Protein AF-A0A1I1HE32-F1 (afdb_monomer_lite)

Sequence (203 aa):
MGGTYFQFVVRMRDDTNLKYLYTGPRKPGGGRPRVYDGKVGQRDVKASYFRYVGLADGTKATTAVVYAVSLKRKAQVVKVPFGKAHKLYFSTDTEMDAATIVRYYRLRFQIEFIYRDAKQFAGLENCQTRSERKLDFHFSLVLTATNVAKAAHRMSIPIEERGAFSMADNKTMNRNALLMDRLFSTFGVNPHLKQSPSPIKKK

Radius of gyration: 29.96 Å; chains: 1; bounding box: 105×29×79 Å

Organism: NCBI:txid623281

Secondary structure (DSSP, 8-state):
--------EEEEPTT--EEEEP-SPPPSSSSPPP-EEEEPPSSS--TTTPEEEE-TTS-EEEEEEEEETTTTEEEEEEEEEETTEEEEEEES-SSS-HHHHHHHHHHTTHHHHHHHHHHHHS-TT------HHHHHHHHHHHHHHHHHHHHHHHHTS-GGG-----HHHHHHHHHHHHHHHHHHHHH---TTSPPP-------

InterPro domains:
  IPR002559 Transposase IS4-like domain [PF01609] (7-147)
  IPR012337 Ribonuclease H-like superfamily [SSF53098] (7-148)

Structure (mmCIF, N/CA/C/O backbone):
data_AF-A0A1I1HE32-F1
#
_entry.id   AF-A0A1I1HE32-F1
#
loop_
_atom_site.group_PDB
_atom_site.id
_atom_site.type_symbol
_atom_site.label_atom_id
_atom_site.label_alt_id
_atom_site.label_comp_id
_atom_site.label_asym_id
_atom_site.label_entity_id
_atom_site.label_seq_id
_atom_site.pdbx_PDB_ins_code
_atom_site.Cartn_x
_atom_site.Cartn_y
_atom_site.Cartn_z
_atom_site.occupancy
_atom_site.B_iso_or_equiv
_atom_site.auth_seq_id
_atom_site.auth_comp_id
_atom_site.auth_asym_id
_atom_site.auth_atom_id
_atom_site.pdbx_PDB_model_num
ATOM 1 N N . MET A 1 1 ? -24.378 -19.663 -1.951 1.00 33.53 1 MET A N 1
ATOM 2 C CA . MET A 1 1 ? -24.047 -18.796 -3.103 1.00 33.53 1 MET A CA 1
ATOM 3 C C . MET A 1 1 ? -22.803 -17.988 -2.762 1.00 33.53 1 MET A C 1
ATOM 5 O O . MET A 1 1 ? -22.903 -16.963 -2.099 1.00 33.53 1 MET A O 1
ATOM 9 N N . GLY A 1 2 ? -21.626 -18.513 -3.104 1.00 42.19 2 GLY A N 1
ATOM 10 C CA . GLY A 1 2 ? -20.342 -17.861 -2.850 1.00 42.19 2 GLY A CA 1
ATOM 11 C C . GLY A 1 2 ? -20.026 -16.880 -3.969 1.00 42.19 2 GLY A C 1
ATOM 12 O O . GLY A 1 2 ? -19.498 -17.279 -4.999 1.00 42.19 2 GLY A O 1
ATOM 13 N N . GLY A 1 3 ? -20.380 -15.609 -3.783 1.00 44.28 3 GLY A N 1
ATOM 14 C CA . GLY A 1 3 ? -19.796 -14.547 -4.594 1.00 44.28 3 GLY A CA 1
ATOM 15 C C . GLY A 1 3 ? -18.312 -14.454 -4.256 1.00 44.28 3 GLY A C 1
ATOM 16 O O . GLY A 1 3 ? -17.952 -14.427 -3.080 1.00 44.28 3 GLY A O 1
ATOM 17 N N . THR A 1 4 ? -17.448 -14.439 -5.265 1.00 46.44 4 THR A N 1
ATOM 18 C CA . THR A 1 4 ? -16.007 -14.217 -5.119 1.00 46.44 4 THR A CA 1
ATOM 19 C C . THR A 1 4 ? -15.798 -12.805 -4.569 1.00 46.44 4 THR A C 1
ATOM 21 O O . THR A 1 4 ? -15.711 -11.827 -5.308 1.00 46.44 4 THR A O 1
ATOM 24 N N . TYR A 1 5 ? -15.819 -12.659 -3.245 1.00 63.28 5 TYR A N 1
ATOM 25 C CA . TYR A 1 5 ? -15.593 -11.372 -2.607 1.00 63.28 5 TYR A CA 1
ATOM 26 C C . TYR A 1 5 ? -14.120 -11.015 -2.769 1.00 63.28 5 TYR A C 1
ATOM 28 O O . TYR A 1 5 ? -13.247 -11.663 -2.198 1.00 63.28 5 TYR A O 1
ATOM 36 N N . PHE A 1 6 ? -13.856 -9.968 -3.549 1.00 73.06 6 PHE A N 1
ATOM 37 C CA . PHE A 1 6 ? -12.529 -9.381 -3.652 1.00 73.06 6 PHE A CA 1
ATOM 38 C C . PHE A 1 6 ? -12.053 -8.993 -2.246 1.00 73.06 6 PHE A C 1
ATOM 40 O O . PHE A 1 6 ? -12.731 -8.241 -1.533 1.00 73.06 6 PHE A O 1
ATOM 47 N N . GLN A 1 7 ? -10.918 -9.553 -1.834 1.00 86.19 7 GLN A N 1
ATOM 48 C CA . GLN A 1 7 ? -10.295 -9.228 -0.562 1.00 86.19 7 GLN A CA 1
ATOM 49 C C . GLN A 1 7 ? -9.363 -8.034 -0.753 1.00 86.19 7 GLN A C 1
ATOM 51 O O . GLN A 1 7 ? -8.575 -7.992 -1.696 1.00 86.19 7 GLN A O 1
ATOM 56 N N . PHE A 1 8 ? -9.448 -7.056 0.144 1.00 88.38 8 PHE A N 1
ATOM 57 C CA . PHE A 1 8 ? -8.633 -5.849 0.072 1.00 88.38 8 PHE A CA 1
ATOM 58 C C . PHE A 1 8 ? -7.739 -5.738 1.290 1.00 88.38 8 PHE A C 1
ATOM 60 O O . PHE A 1 8 ? -8.228 -5.864 2.409 1.00 88.38 8 PHE A O 1
ATOM 67 N N . VAL A 1 9 ? -6.467 -5.408 1.054 1.00 93.38 9 VAL A N 1
ATOM 68 C CA . VAL A 1 9 ? -5.510 -5.016 2.090 1.00 93.38 9 VAL A CA 1
ATOM 69 C C . VAL A 1 9 ? -5.063 -3.583 1.843 1.00 93.38 9 VAL A C 1
ATOM 71 O O . VAL A 1 9 ? -4.420 -3.287 0.835 1.00 93.38 9 VAL A O 1
ATOM 74 N N . VAL A 1 10 ? -5.431 -2.668 2.742 1.00 91.38 10 VAL A N 1
ATOM 75 C CA . VAL A 1 10 ? -5.191 -1.228 2.558 1.00 91.38 10 VAL A CA 1
ATOM 76 C C . VAL A 1 10 ? -4.877 -0.558 3.899 1.00 91.38 10 VAL A C 1
ATOM 78 O O . VAL A 1 10 ? -5.177 -1.076 4.974 1.00 91.38 10 VAL A O 1
ATOM 81 N N . ARG A 1 11 ? -4.271 0.628 3.843 1.00 93.19 11 ARG A N 1
ATOM 82 C CA . ARG A 1 11 ? -4.148 1.539 4.980 1.00 93.19 11 ARG A CA 1
ATOM 83 C C . ARG A 1 11 ? -5.426 2.356 5.130 1.00 93.19 11 ARG A C 1
ATOM 85 O O . ARG A 1 11 ? -5.904 2.965 4.177 1.00 93.19 11 ARG A O 1
ATOM 92 N N . MET A 1 12 ? -5.941 2.414 6.350 1.00 91.69 12 MET A N 1
ATOM 93 C CA . MET A 1 12 ? -7.022 3.318 6.718 1.00 91.69 12 MET A CA 1
ATOM 94 C C . MET A 1 12 ? -6.463 4.676 7.140 1.00 91.69 12 MET A C 1
ATOM 96 O O . MET A 1 12 ? -5.309 4.791 7.564 1.00 91.69 12 MET A O 1
ATOM 100 N N . ARG A 1 13 ? -7.305 5.712 7.079 1.00 91.06 13 ARG A N 1
ATOM 101 C CA . ARG A 1 13 ? -6.983 6.973 7.748 1.00 91.06 13 ARG A CA 1
ATOM 102 C C . ARG A 1 13 ? -6.826 6.718 9.241 1.00 91.06 13 ARG A C 1
ATOM 104 O O . ARG A 1 13 ? -7.571 5.924 9.821 1.00 91.06 13 ARG A O 1
ATOM 111 N N . ASP A 1 14 ? -5.898 7.435 9.855 1.00 88.75 14 ASP A N 1
ATOM 112 C CA . ASP A 1 14 ? -5.595 7.301 11.277 1.00 88.75 14 ASP A CA 1
ATOM 113 C C . ASP A 1 14 ? -6.845 7.646 12.135 1.00 88.75 14 ASP A C 1
ATOM 115 O O . ASP A 1 14 ? -6.977 7.121 13.243 1.00 88.75 14 ASP A O 1
ATOM 119 N N . ASP A 1 15 ? -7.788 8.425 11.562 1.00 88.69 15 ASP A N 1
ATOM 120 C CA . ASP A 1 15 ? -9.066 8.883 12.124 1.00 88.69 15 ASP A CA 1
ATOM 121 C C . ASP A 1 15 ? -10.321 8.040 11.772 1.00 88.69 15 ASP A C 1
ATOM 123 O O . ASP A 1 15 ? -11.451 8.433 12.084 1.00 88.69 15 ASP A O 1
ATOM 127 N N . THR A 1 16 ? -10.152 6.848 11.194 1.00 90.75 16 THR A N 1
ATOM 128 C CA . THR A 1 16 ? -11.274 6.030 10.697 1.00 90.75 16 THR A CA 1
ATOM 129 C C . THR A 1 16 ? -12.299 5.658 11.780 1.00 90.75 16 THR A C 1
ATOM 131 O O . THR A 1 16 ? -11.958 5.289 12.907 1.00 90.75 16 THR A O 1
ATOM 134 N N . ASN A 1 17 ? -13.589 5.723 11.419 1.00 93.56 17 ASN A N 1
ATOM 135 C CA . ASN A 1 17 ? -14.700 5.345 12.291 1.00 93.56 17 ASN A CA 1
ATOM 136 C C . ASN A 1 17 ? -14.886 3.819 12.327 1.00 93.56 17 ASN A C 1
ATOM 138 O O . ASN A 1 17 ? -15.429 3.217 11.395 1.00 93.56 17 ASN A O 1
ATOM 142 N N . LEU A 1 18 ? -14.446 3.213 13.426 1.00 94.62 18 LEU A N 1
ATOM 143 C CA . LEU A 1 18 ? -14.526 1.779 13.685 1.00 94.62 18 LEU A CA 1
ATOM 144 C C . LEU A 1 18 ? -15.427 1.523 14.898 1.00 94.62 18 LEU A C 1
ATOM 146 O O . LEU A 1 18 ? -15.470 2.331 15.830 1.00 94.62 18 LEU A O 1
ATOM 150 N N . LYS A 1 19 ? -16.139 0.395 14.904 1.00 95.75 19 LYS A N 1
AT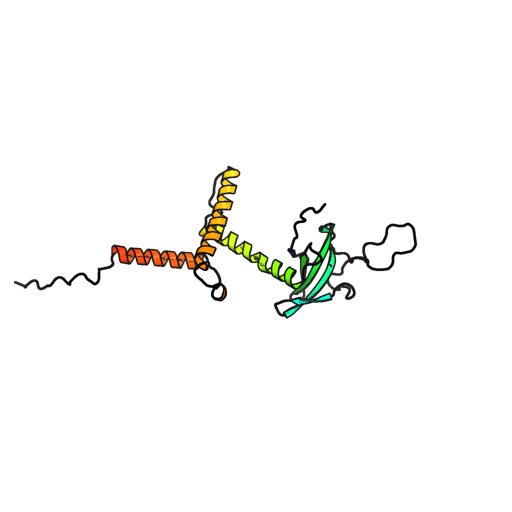OM 151 C CA . LYS A 1 19 ? -16.988 -0.032 16.027 1.00 95.75 19 LYS A CA 1
ATOM 152 C C . LYS A 1 19 ? -16.567 -1.402 16.539 1.00 95.75 19 LYS A C 1
ATOM 154 O O . LYS A 1 19 ? -16.324 -2.309 15.741 1.00 95.75 19 LYS A O 1
ATOM 159 N N . TYR A 1 20 ? -16.540 -1.555 17.859 1.00 95.88 20 TYR A N 1
ATOM 160 C CA . TYR A 1 20 ? -16.377 -2.864 18.484 1.00 95.88 20 TYR A CA 1
ATOM 161 C C . TYR A 1 20 ? -17.597 -3.731 18.181 1.00 95.88 20 TYR A C 1
ATOM 163 O O . TYR A 1 20 ? -18.728 -3.235 18.154 1.00 95.88 20 TYR A O 1
ATOM 171 N N . LEU A 1 21 ? -17.374 -5.020 17.949 1.00 93.38 21 LEU A N 1
ATOM 172 C CA . LEU A 1 21 ? -18.451 -5.993 17.805 1.00 93.38 21 LEU A CA 1
ATOM 173 C C . LEU A 1 21 ? -18.919 -6.414 19.195 1.00 93.38 21 LEU A C 1
ATOM 175 O O . LEU A 1 21 ? -18.100 -6.708 20.053 1.00 93.38 21 LEU A O 1
ATOM 179 N N . TYR A 1 22 ? -20.226 -6.428 19.430 1.00 91.88 22 TYR A N 1
ATOM 180 C CA . TYR A 1 22 ? -20.762 -6.869 20.712 1.00 91.88 22 TYR A CA 1
ATOM 181 C C . TYR A 1 22 ? -20.736 -8.400 20.797 1.00 91.88 22 TYR A C 1
ATOM 183 O O . TYR A 1 22 ? -21.362 -9.068 19.976 1.00 91.88 22 TYR A O 1
ATOM 191 N N . THR A 1 23 ? -20.026 -8.940 21.788 1.00 85.88 23 THR A N 1
ATOM 192 C CA . THR A 1 23 ? -19.908 -10.388 22.061 1.00 85.88 23 THR A CA 1
ATOM 193 C C . THR A 1 23 ? -20.567 -10.811 23.379 1.00 85.88 23 THR A C 1
ATOM 195 O O . THR A 1 23 ? -20.479 -11.971 23.767 1.00 85.88 23 THR A O 1
ATOM 198 N N . GLY A 1 24 ? -21.221 -9.881 24.082 1.00 85.06 24 GLY A N 1
ATOM 199 C CA . GLY A 1 24 ? -21.862 -10.142 25.372 1.00 85.06 24 GLY A CA 1
ATOM 200 C C . GLY A 1 24 ? -23.210 -10.873 25.273 1.00 85.06 24 GLY A C 1
ATOM 201 O O . GLY A 1 24 ? -23.742 -11.068 24.175 1.00 85.06 24 GLY A O 1
ATOM 202 N N . PRO A 1 25 ? -23.796 -11.249 26.426 1.00 84.31 25 PRO A N 1
ATOM 203 C CA . PRO A 1 25 ? -25.065 -11.964 26.474 1.00 84.31 25 PRO A CA 1
ATOM 204 C C . PRO A 1 25 ? -26.203 -11.116 25.898 1.00 84.31 25 PRO A C 1
ATOM 206 O O . PRO A 1 25 ? -26.279 -9.899 26.090 1.00 84.31 25 PRO A O 1
ATOM 209 N N . ARG A 1 26 ? -27.126 -11.767 25.187 1.00 81.69 26 ARG A N 1
ATOM 210 C CA . ARG A 1 26 ? -28.306 -11.095 24.641 1.00 81.69 26 ARG A CA 1
ATOM 211 C C . ARG A 1 26 ? -29.190 -10.617 25.793 1.00 81.69 26 ARG A C 1
ATOM 213 O O . ARG A 1 26 ? -29.535 -11.395 26.676 1.00 81.69 26 ARG A O 1
ATOM 220 N N . LYS A 1 27 ? -29.586 -9.342 25.763 1.00 81.31 27 LYS A N 1
ATOM 221 C CA . LYS A 1 27 ? -30.554 -8.817 26.731 1.00 81.31 27 LYS A CA 1
ATOM 222 C C . LYS A 1 27 ? -31.902 -9.541 26.581 1.00 81.31 27 LYS A C 1
ATOM 224 O O . LYS A 1 27 ? -32.334 -9.730 25.440 1.00 81.31 27 LYS A O 1
ATOM 229 N N . PRO A 1 28 ? -32.571 -9.902 27.689 1.00 76.44 28 PRO A N 1
ATOM 230 C CA . PRO A 1 28 ? -33.927 -10.432 27.638 1.00 76.44 28 PRO A CA 1
ATOM 231 C C . PRO A 1 28 ? -34.886 -9.364 27.084 1.00 76.44 28 PRO A C 1
ATOM 233 O O . PRO A 1 28 ? -34.847 -8.209 27.509 1.00 76.44 28 PRO A O 1
ATOM 236 N N . GLY A 1 29 ? -35.696 -9.735 26.086 1.00 82.06 29 GLY A N 1
ATOM 237 C CA . GLY A 1 29 ? -36.674 -8.860 25.426 1.00 82.06 29 GLY A CA 1
ATOM 238 C C . GLY A 1 29 ? -36.777 -9.055 23.904 1.00 82.06 29 GLY A C 1
ATOM 239 O O . GLY A 1 29 ? -35.880 -9.606 23.265 1.00 82.06 29 GLY A O 1
ATOM 240 N N . GLY A 1 30 ? -37.879 -8.574 23.313 1.00 83.06 30 GLY A N 1
ATOM 241 C CA . GLY A 1 30 ? -38.191 -8.711 21.877 1.00 83.06 30 GLY A CA 1
ATOM 242 C C . GLY A 1 30 ? -37.477 -7.726 20.939 1.00 83.06 30 GLY A C 1
ATOM 243 O O . GLY A 1 30 ? -37.654 -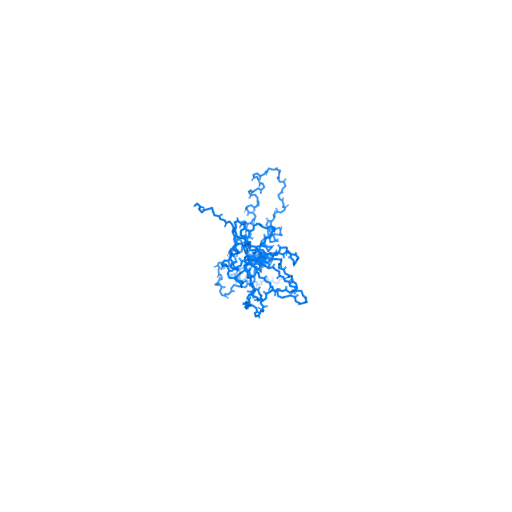7.787 19.726 1.00 83.06 30 GLY A O 1
ATOM 244 N N . GLY A 1 31 ? -36.669 -6.808 21.475 1.00 84.06 31 GLY A N 1
ATOM 245 C CA . GLY A 1 31 ? -35.957 -5.807 20.680 1.00 84.06 31 GLY A CA 1
ATOM 246 C C . GLY A 1 31 ? -34.831 -6.382 19.810 1.00 84.06 31 GLY A C 1
ATOM 247 O O . GLY A 1 31 ? -34.336 -7.495 20.023 1.00 84.06 31 GLY A O 1
ATOM 248 N N . ARG A 1 32 ? -34.371 -5.581 18.836 1.00 83.62 32 ARG A N 1
ATOM 249 C CA . ARG A 1 32 ? -33.224 -5.933 17.986 1.00 83.62 32 ARG A CA 1
ATOM 250 C C . ARG A 1 32 ? -31.974 -6.168 18.853 1.00 83.62 32 ARG A C 1
ATOM 252 O O . ARG A 1 32 ? -31.620 -5.288 19.641 1.00 83.62 32 ARG A O 1
ATOM 259 N N . PRO A 1 33 ? -31.255 -7.292 18.672 1.00 86.00 33 PRO A N 1
ATOM 260 C CA . PRO A 1 33 ? -30.007 -7.548 19.383 1.00 86.00 33 PRO A CA 1
ATOM 261 C C . PRO A 1 33 ? -28.979 -6.434 19.184 1.00 86.00 33 PRO A C 1
ATOM 263 O O . PRO A 1 33 ? -28.820 -5.896 18.084 1.00 86.00 33 PRO A O 1
ATOM 266 N N . ARG A 1 34 ? -28.234 -6.120 20.247 1.00 88.50 34 ARG A N 1
ATOM 267 C CA . ARG A 1 34 ? -27.107 -5.188 20.175 1.00 88.50 34 ARG A CA 1
ATOM 268 C C . ARG A 1 34 ? -25.988 -5.815 19.342 1.00 88.50 34 ARG A C 1
ATOM 270 O O . ARG A 1 34 ? -25.482 -6.870 19.691 1.00 88.50 34 ARG A O 1
ATOM 277 N N . VAL A 1 35 ? -25.594 -5.146 18.258 1.00 90.56 35 VAL A N 1
ATOM 278 C CA . VAL A 1 35 ? -24.533 -5.627 17.347 1.00 90.56 35 VAL A CA 1
ATOM 279 C C . VAL A 1 35 ? -23.171 -5.000 17.661 1.00 90.56 35 VAL A C 1
ATOM 281 O O . VAL A 1 35 ? -22.136 -5.613 17.417 1.00 90.56 35 VAL A O 1
ATOM 284 N N . TYR A 1 36 ? -23.155 -3.781 18.213 1.00 93.50 36 TYR A N 1
ATOM 285 C CA . TYR A 1 36 ? -21.930 -3.008 18.427 1.00 93.50 36 TYR A CA 1
ATOM 286 C C . TYR A 1 36 ? -21.728 -2.623 19.893 1.00 93.50 36 TYR A C 1
ATOM 288 O O . TYR A 1 36 ? -22.672 -2.196 20.566 1.00 93.50 36 TYR A O 1
ATOM 296 N N . ASP A 1 37 ? -20.479 -2.680 20.354 1.00 91.38 37 ASP A N 1
ATOM 297 C CA . ASP A 1 37 ? -20.065 -2.280 21.703 1.00 91.38 37 ASP A CA 1
ATOM 298 C C . ASP A 1 37 ? -19.360 -0.911 21.745 1.00 91.38 37 ASP A C 1
ATOM 300 O O . ASP A 1 37 ? -18.324 -0.702 22.381 1.00 91.38 37 ASP A O 1
ATOM 304 N N . GLY A 1 38 ? -19.940 0.049 21.026 1.00 90.81 38 GLY A N 1
ATOM 305 C CA . GLY A 1 38 ? -19.431 1.416 20.950 1.00 90.81 38 GLY A CA 1
ATOM 306 C C . GLY A 1 38 ? -18.347 1.618 19.888 1.00 90.81 38 GLY A C 1
ATOM 307 O O . GLY A 1 38 ? -18.054 0.739 19.073 1.00 90.81 38 GLY A O 1
ATOM 308 N N . LYS A 1 39 ? -17.798 2.834 19.865 1.00 92.69 39 LYS A N 1
ATOM 309 C CA . LYS A 1 39 ? -16.769 3.269 18.914 1.00 92.69 39 LYS A CA 1
ATOM 310 C C . LYS A 1 39 ? -15.379 2.867 19.412 1.00 92.69 39 LYS A C 1
ATOM 312 O O . LYS A 1 39 ? -15.105 2.935 20.608 1.00 92.69 39 LYS A O 1
ATOM 317 N N . VAL A 1 40 ? -14.499 2.487 18.493 1.00 91.75 40 VAL A N 1
ATOM 318 C CA . VAL A 1 40 ? -13.082 2.250 18.787 1.00 91.75 40 VAL A CA 1
ATOM 319 C C . VAL A 1 40 ? -12.391 3.595 18.994 1.00 91.75 40 VAL A C 1
ATOM 321 O O . VAL A 1 40 ? -12.387 4.445 18.100 1.00 91.75 40 VAL A O 1
ATOM 324 N N . GLY A 1 41 ? -11.820 3.791 20.182 1.00 84.94 41 GLY A N 1
ATOM 325 C CA . GLY A 1 41 ? -10.940 4.918 20.469 1.00 84.94 41 GLY A CA 1
ATOM 326 C C . GLY A 1 41 ? -9.615 4.757 19.726 1.00 84.94 41 GLY A C 1
ATOM 327 O O . GLY A 1 41 ? -9.040 3.676 19.683 1.00 84.94 41 GLY A O 1
ATOM 328 N N . GLN A 1 42 ? -9.130 5.822 19.091 1.00 75.00 42 GLN A N 1
ATOM 329 C CA . GLN A 1 42 ? -7.898 5.744 18.295 1.00 75.00 42 GLN A CA 1
ATOM 330 C C . GLN A 1 42 ? -6.638 5.839 19.131 1.00 75.00 42 GLN A C 1
ATOM 332 O O . GLN A 1 42 ? -5.661 5.161 18.827 1.00 75.00 42 GLN A O 1
ATOM 337 N N . ARG A 1 43 ? -6.653 6.666 20.178 1.00 77.12 43 ARG A N 1
ATOM 338 C CA . ARG A 1 43 ? -5.533 6.783 21.116 1.00 77.12 43 ARG A CA 1
ATOM 339 C C . ARG A 1 43 ? -5.536 5.597 22.067 1.00 77.12 43 ARG A C 1
ATOM 341 O O . ARG A 1 43 ? -4.570 4.841 22.083 1.00 77.12 43 ARG A O 1
ATOM 348 N N . ASP A 1 44 ? -6.673 5.390 22.718 1.00 80.88 44 ASP A N 1
ATOM 349 C CA . ASP A 1 44 ? -6.878 4.330 23.693 1.00 80.88 44 ASP A CA 1
ATOM 350 C C . ASP A 1 44 ? -7.831 3.258 23.144 1.00 80.88 44 ASP A C 1
ATOM 352 O O . ASP A 1 44 ? -9.004 3.524 22.855 1.00 80.88 44 ASP A O 1
ATOM 356 N N . VAL A 1 45 ? -7.288 2.061 22.921 1.00 86.38 45 VAL A N 1
ATOM 357 C CA . VAL A 1 45 ? -8.038 0.896 22.436 1.00 86.38 45 VAL A CA 1
ATOM 358 C C . VAL A 1 45 ? -8.322 -0.024 23.613 1.00 86.38 45 VAL A C 1
ATOM 360 O O . VAL A 1 45 ? -7.452 -0.279 24.439 1.00 86.38 45 VAL A O 1
ATOM 363 N N . LYS A 1 46 ? -9.536 -0.572 23.674 1.00 85.88 46 LYS A N 1
ATOM 364 C CA . LYS A 1 46 ? -9.919 -1.501 24.737 1.00 85.88 46 LYS A CA 1
ATOM 365 C C . LYS A 1 46 ? -9.098 -2.786 24.600 1.00 85.88 46 LYS A C 1
ATOM 367 O O . LYS A 1 46 ? -9.258 -3.513 23.616 1.00 85.88 46 LYS A O 1
ATOM 372 N N . ALA A 1 47 ? -8.279 -3.084 25.606 1.00 81.75 47 ALA A N 1
ATOM 373 C CA . ALA A 1 47 ? -7.441 -4.286 25.650 1.00 81.75 47 ALA A CA 1
ATOM 374 C C . ALA A 1 47 ? -8.251 -5.594 25.562 1.00 81.75 47 ALA A C 1
ATOM 376 O O . ALA A 1 47 ? -7.744 -6.596 25.078 1.00 81.75 47 ALA A O 1
ATOM 377 N N . SER A 1 48 ? -9.531 -5.581 25.952 1.00 86.50 48 SER A N 1
ATOM 378 C CA . SER A 1 48 ? -10.425 -6.740 25.822 1.00 86.50 48 SER A CA 1
ATOM 379 C C . SER A 1 48 ? -10.735 -7.138 24.374 1.00 86.50 48 SER A C 1
ATOM 381 O O . SER A 1 48 ? -11.139 -8.270 24.131 1.00 86.50 48 SER A O 1
ATOM 383 N N . TYR A 1 49 ? -10.564 -6.223 23.413 1.00 89.38 49 TYR A N 1
ATOM 384 C CA . TYR A 1 49 ? -10.837 -6.468 21.993 1.00 89.38 49 TYR A CA 1
ATOM 385 C C . TYR A 1 49 ? -9.566 -6.596 21.152 1.00 89.38 49 TYR A C 1
ATOM 387 O O . TYR A 1 49 ? -9.570 -7.303 20.147 1.00 89.38 49 TYR A O 1
ATOM 395 N N . PHE A 1 50 ? -8.501 -5.882 21.524 1.00 92.62 50 PHE A N 1
ATOM 396 C CA . PHE A 1 50 ? -7.247 -5.861 20.777 1.00 92.62 50 PHE A CA 1
ATOM 397 C C . PHE A 1 50 ? -6.222 -6.807 21.394 1.00 92.62 50 PHE A C 1
ATOM 399 O O . PHE A 1 50 ? -5.855 -6.662 22.555 1.00 92.62 50 PHE A O 1
ATOM 406 N N . ARG A 1 51 ? -5.694 -7.725 20.580 1.00 93.44 51 ARG A N 1
ATOM 407 C CA . ARG A 1 51 ? -4.569 -8.595 20.950 1.00 93.44 51 ARG A CA 1
ATOM 408 C C . ARG A 1 51 ? -3.250 -8.035 20.427 1.00 93.44 51 ARG A C 1
ATOM 410 O O . ARG A 1 51 ? -3.227 -7.408 19.366 1.00 93.44 51 ARG A O 1
ATOM 417 N N . TYR A 1 52 ? -2.155 -8.289 21.135 1.00 93.69 52 TYR A N 1
ATOM 418 C CA . TYR A 1 52 ? -0.814 -7.959 20.654 1.00 93.69 52 TYR A CA 1
ATOM 419 C C . TYR A 1 52 ? -0.350 -8.944 19.578 1.00 93.69 52 TYR A C 1
ATOM 421 O O . TYR A 1 52 ? -0.681 -10.127 19.618 1.00 93.69 52 TYR A O 1
ATOM 429 N N . VAL A 1 53 ? 0.431 -8.448 18.621 1.00 94.56 53 VAL A N 1
ATOM 430 C CA . VAL A 1 53 ? 1.072 -9.249 17.576 1.00 94.56 53 VAL A CA 1
ATOM 431 C C . VAL A 1 53 ? 2.460 -8.688 17.271 1.00 94.56 53 VAL A C 1
ATOM 433 O O . VAL A 1 53 ? 2.645 -7.471 17.212 1.00 94.56 53 VAL A O 1
ATOM 436 N N . GLY A 1 54 ? 3.443 -9.568 17.100 1.00 94.06 54 GLY A N 1
ATOM 437 C CA . GLY A 1 54 ? 4.770 -9.195 16.616 1.00 94.06 54 GLY A CA 1
ATOM 438 C C . GLY A 1 54 ? 4.782 -9.120 15.092 1.00 94.06 54 GLY A C 1
ATOM 439 O O . GLY A 1 54 ? 4.274 -10.016 14.421 1.00 94.06 54 GLY A O 1
ATOM 440 N N . LEU A 1 55 ? 5.342 -8.048 14.541 1.00 93.75 55 LEU A N 1
ATOM 441 C CA . LEU A 1 55 ? 5.600 -7.922 13.110 1.00 93.75 55 LEU A CA 1
ATOM 442 C C . LEU A 1 55 ? 6.990 -8.469 12.762 1.00 93.75 55 LEU A C 1
ATOM 444 O O . LEU A 1 55 ? 7.854 -8.597 13.626 1.00 93.75 55 LEU A O 1
ATOM 448 N N . ALA A 1 56 ? 7.218 -8.751 11.478 1.00 87.88 56 ALA A N 1
ATOM 449 C CA . ALA A 1 56 ? 8.483 -9.309 10.985 1.00 87.88 56 ALA A CA 1
ATOM 450 C C . ALA A 1 56 ? 9.714 -8.413 11.240 1.00 87.88 56 ALA A C 1
ATOM 452 O O . ALA A 1 56 ? 10.833 -8.905 11.256 1.00 87.88 56 ALA A O 1
ATOM 453 N N . ASP A 1 57 ? 9.514 -7.111 11.448 1.00 87.12 57 ASP A N 1
ATOM 454 C CA . ASP A 1 57 ? 10.569 -6.147 11.786 1.00 87.12 57 ASP A CA 1
ATOM 455 C C . ASP A 1 57 ? 10.775 -5.974 13.304 1.00 87.12 57 ASP A C 1
ATOM 457 O O . ASP A 1 57 ? 11.439 -5.036 13.735 1.00 87.12 57 ASP A O 1
ATOM 461 N N . GLY A 1 58 ? 10.166 -6.836 14.125 1.00 89.31 58 GLY A N 1
ATOM 462 C CA . GLY A 1 58 ? 10.224 -6.765 15.586 1.00 89.31 58 GLY A CA 1
ATOM 463 C C . GLY A 1 58 ? 9.244 -5.768 16.214 1.00 89.31 58 GLY A C 1
ATOM 464 O O . GLY A 1 58 ? 9.146 -5.690 17.441 1.00 89.31 58 GLY A O 1
ATOM 465 N N . THR A 1 59 ? 8.470 -5.024 15.417 1.00 92.81 59 THR A N 1
ATOM 466 C CA . THR A 1 59 ? 7.500 -4.053 15.943 1.00 92.81 59 THR A CA 1
ATOM 467 C C . THR A 1 59 ? 6.334 -4.762 16.634 1.00 92.81 59 THR A C 1
ATOM 469 O O . THR A 1 59 ? 5.690 -5.635 16.053 1.00 92.81 59 THR A O 1
ATOM 472 N N . LYS A 1 60 ? 5.990 -4.336 17.855 1.00 94.19 60 LYS A N 1
ATOM 473 C CA . LYS A 1 60 ? 4.773 -4.786 18.551 1.00 94.19 60 LYS A CA 1
ATOM 474 C C . LYS A 1 60 ? 3.563 -3.987 18.063 1.00 94.19 60 LYS A C 1
ATOM 476 O O . LYS A 1 60 ? 3.463 -2.787 18.307 1.00 94.19 60 LYS A O 1
ATOM 481 N N . ALA A 1 61 ? 2.639 -4.656 17.389 1.00 94.38 61 ALA A N 1
ATOM 482 C CA . ALA A 1 61 ? 1.377 -4.094 16.927 1.00 94.38 61 ALA A CA 1
ATOM 483 C C . ALA A 1 61 ? 0.198 -4.653 17.736 1.00 94.38 61 ALA A C 1
ATOM 485 O O . ALA A 1 61 ? 0.338 -5.597 18.514 1.00 94.38 61 ALA A O 1
ATOM 486 N N . THR A 1 62 ? -0.980 -4.065 17.549 1.00 94.75 62 THR A N 1
ATOM 487 C CA . THR A 1 62 ? -2.236 -4.576 18.114 1.00 94.75 62 THR A CA 1
ATOM 488 C C . THR A 1 62 ? -3.235 -4.845 17.003 1.00 94.75 62 THR A C 1
ATOM 490 O O . THR A 1 62 ? -3.257 -4.134 15.998 1.00 94.75 62 THR A O 1
ATOM 493 N N . THR A 1 63 ? -4.065 -5.872 17.148 1.00 96.12 63 THR A N 1
ATOM 494 C CA . THR A 1 63 ? -5.019 -6.264 16.109 1.00 96.12 63 THR A CA 1
ATOM 495 C C . THR A 1 63 ? -6.358 -6.715 16.679 1.00 96.12 63 THR A C 1
ATOM 497 O O . THR A 1 63 ? -6.409 -7.254 17.783 1.00 96.12 63 THR A O 1
ATOM 500 N N . ALA A 1 64 ? -7.436 -6.478 15.931 1.00 95.62 64 ALA A N 1
ATOM 501 C CA . ALA A 1 64 ? -8.795 -6.872 16.288 1.00 95.62 64 ALA A CA 1
ATOM 502 C C . ALA A 1 64 ? -9.691 -6.974 15.046 1.00 95.62 64 ALA A C 1
ATOM 504 O O . ALA A 1 64 ? -9.530 -6.201 14.096 1.00 95.62 64 ALA A O 1
ATOM 505 N N . VAL A 1 65 ? -10.703 -7.844 15.107 1.00 96.25 65 VAL A N 1
ATOM 506 C CA . VAL A 1 65 ? -11.832 -7.811 14.169 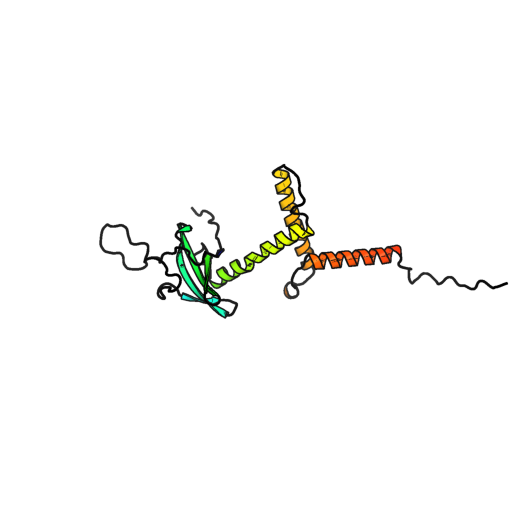1.00 96.25 65 VAL A CA 1
ATOM 507 C C . VAL A 1 65 ? -12.811 -6.737 14.636 1.00 96.25 65 VAL A C 1
ATOM 509 O O . VAL A 1 65 ? -13.391 -6.826 15.719 1.00 96.25 65 VAL A O 1
ATOM 512 N N . VAL A 1 66 ? -13.032 -5.722 13.807 1.00 95.50 66 VAL A N 1
ATOM 513 C CA . VAL A 1 66 ? -13.942 -4.608 14.111 1.00 95.50 66 VAL A CA 1
ATOM 514 C C . VAL A 1 66 ? -14.863 -4.328 12.933 1.00 95.50 66 VAL A C 1
ATOM 516 O O . VAL A 1 66 ? -14.606 -4.738 11.803 1.00 95.50 66 VAL A O 1
ATOM 519 N N . TYR A 1 67 ? -15.959 -3.617 13.180 1.00 96.19 67 TYR A N 1
ATOM 520 C CA . TYR A 1 67 ? -16.827 -3.156 12.104 1.00 96.19 67 TYR A CA 1
ATOM 521 C C . TYR A 1 67 ? -16.332 -1.816 11.557 1.00 96.19 67 TYR A C 1
ATOM 523 O O . TYR A 1 67 ? -16.334 -0.805 12.267 1.00 96.19 67 TYR A O 1
ATOM 531 N N . ALA A 1 68 ? -15.935 -1.801 10.287 1.00 94.19 68 ALA A N 1
ATOM 532 C CA . ALA A 1 68 ? -15.552 -0.593 9.575 1.00 94.19 68 ALA A CA 1
ATOM 533 C C . ALA A 1 68 ? -16.799 0.092 9.006 1.00 94.19 68 ALA A C 1
ATOM 535 O O . ALA A 1 68 ? -17.455 -0.428 8.100 1.00 94.19 68 ALA A O 1
ATOM 536 N N . VAL A 1 69 ? -17.131 1.278 9.527 1.00 93.81 69 VAL A N 1
ATOM 537 C CA . VAL A 1 69 ? -18.366 1.988 9.151 1.00 93.81 69 VAL A CA 1
ATOM 538 C C . VAL A 1 69 ? -18.348 2.406 7.679 1.00 93.81 69 VAL A C 1
ATOM 540 O O . VAL A 1 69 ? -19.359 2.255 6.999 1.00 93.81 69 VAL A O 1
ATOM 543 N N . SER A 1 70 ? -17.199 2.864 7.176 1.00 91.00 70 SER A N 1
ATOM 544 C CA . SER A 1 70 ? -17.016 3.272 5.776 1.00 91.00 70 SER A CA 1
ATOM 545 C C . SER A 1 70 ? -17.209 2.124 4.783 1.00 91.00 70 SER A C 1
ATOM 547 O O . SER A 1 70 ? -17.755 2.334 3.706 1.00 91.00 70 SER A O 1
ATOM 549 N N . LEU A 1 71 ? -16.806 0.905 5.155 1.00 90.31 71 LEU A N 1
ATOM 550 C CA . LEU A 1 71 ? -16.897 -0.285 4.300 1.00 90.31 71 LEU A CA 1
ATOM 551 C C . LEU A 1 71 ? -18.199 -1.070 4.498 1.00 90.31 71 LEU A C 1
ATOM 553 O O . LEU A 1 71 ? -18.461 -2.024 3.765 1.00 90.31 71 LEU A O 1
ATOM 557 N N . LYS A 1 72 ? -18.986 -0.708 5.518 1.00 92.88 72 LYS A N 1
ATOM 558 C CA . LYS A 1 72 ? -20.197 -1.416 5.951 1.00 92.88 72 LYS A CA 1
ATOM 559 C C . LYS A 1 72 ? -19.972 -2.925 6.160 1.00 92.88 72 LYS A C 1
ATOM 561 O O . LYS A 1 72 ? -20.829 -3.739 5.825 1.00 92.88 72 LYS A O 1
ATOM 566 N N . ARG A 1 73 ? -18.806 -3.311 6.691 1.00 92.88 73 ARG A N 1
ATOM 567 C CA . ARG A 1 73 ? -18.443 -4.718 6.941 1.00 92.88 73 ARG A CA 1
ATOM 568 C C . ARG A 1 73 ? -17.441 -4.877 8.077 1.00 92.88 73 ARG A C 1
ATOM 570 O O . ARG A 1 73 ? -16.816 -3.909 8.513 1.00 92.88 73 ARG A O 1
ATOM 577 N N . LYS A 1 74 ? -17.292 -6.119 8.539 1.00 95.06 74 LYS A N 1
ATOM 578 C CA . LYS A 1 74 ? -16.208 -6.517 9.441 1.00 95.06 74 LYS A CA 1
ATOM 579 C C . LYS A 1 74 ? -14.878 -6.485 8.687 1.00 95.06 74 LYS A C 1
ATOM 581 O O . LYS A 1 74 ? -14.839 -6.780 7.495 1.00 95.06 74 LYS A O 1
ATOM 586 N N . ALA A 1 75 ? -13.825 -6.099 9.387 1.00 95.19 75 ALA A N 1
ATOM 587 C CA . ALA A 1 75 ? -12.471 -6.068 8.870 1.00 95.19 75 ALA A CA 1
ATOM 588 C C . ALA A 1 75 ? -11.496 -6.434 9.989 1.00 95.19 75 ALA A C 1
ATOM 590 O O . ALA A 1 75 ? -11.682 -6.007 11.135 1.00 95.19 75 ALA A O 1
ATOM 591 N N . GLN A 1 76 ? -10.452 -7.185 9.643 1.00 96.12 76 GLN A N 1
ATOM 592 C CA . GLN A 1 76 ? -9.303 -7.363 10.519 1.00 96.12 76 GLN A CA 1
ATOM 593 C C . GLN A 1 76 ? -8.484 -6.080 10.475 1.00 96.12 76 GLN A C 1
ATOM 595 O O . GLN A 1 76 ? -7.968 -5.718 9.420 1.00 96.12 76 GLN A O 1
ATOM 600 N N . VAL A 1 77 ? -8.376 -5.372 11.597 1.00 95.81 77 VAL A N 1
ATOM 601 C CA . VAL A 1 77 ? -7.607 -4.126 11.699 1.00 95.81 77 VAL A CA 1
ATOM 602 C C . VAL A 1 77 ? -6.327 -4.378 12.478 1.00 95.81 77 VAL A C 1
ATOM 604 O O . VAL A 1 77 ? -6.324 -5.070 13.495 1.00 95.81 77 VAL A O 1
ATOM 607 N N . VAL A 1 78 ? -5.233 -3.788 12.009 1.00 95.69 78 VAL A N 1
ATOM 608 C CA . VAL A 1 78 ? -3.917 -3.810 12.643 1.00 95.69 78 VAL A CA 1
ATOM 609 C C . VAL A 1 78 ? -3.491 -2.373 12.914 1.00 95.69 78 VAL A C 1
ATOM 611 O O . VAL A 1 78 ? -3.323 -1.576 11.991 1.00 95.69 78 VAL A O 1
ATOM 614 N N . LYS A 1 79 ? -3.317 -2.035 14.189 1.00 94.44 79 LYS A N 1
ATOM 615 C CA . LYS A 1 79 ? -2.782 -0.755 14.648 1.00 94.44 79 LYS A CA 1
ATOM 616 C C . LYS A 1 79 ? -1.296 -0.925 14.942 1.00 94.44 79 LYS A C 1
ATOM 618 O O . LYS A 1 79 ? -0.912 -1.631 15.875 1.00 94.44 79 LYS A O 1
ATOM 623 N N . VAL A 1 80 ? -0.474 -0.263 14.136 1.00 94.31 80 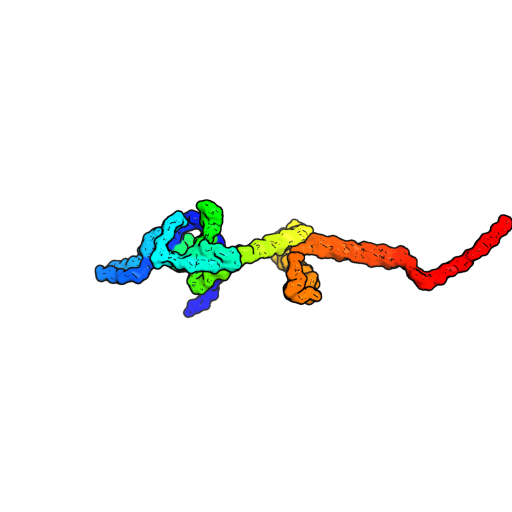VAL A N 1
ATOM 624 C CA . VAL A 1 80 ? 0.989 -0.313 14.209 1.00 94.31 80 VAL A CA 1
ATOM 625 C C . VAL A 1 80 ? 1.508 1.021 14.751 1.00 94.31 80 VAL A C 1
ATOM 627 O O . VAL A 1 80 ? 1.111 2.067 14.225 1.00 94.31 80 VAL A O 1
ATOM 630 N N . PRO A 1 81 ? 2.359 1.027 15.790 1.00 92.19 81 PRO A N 1
ATOM 631 C CA . PRO A 1 81 ? 2.977 2.255 16.280 1.00 92.19 81 PRO A CA 1
ATOM 632 C C . PRO A 1 81 ? 3.919 2.851 15.223 1.00 92.19 81 PRO A C 1
ATOM 634 O O . PRO A 1 81 ? 4.607 2.128 14.506 1.00 92.19 81 PRO A O 1
ATOM 637 N N . PHE A 1 82 ? 3.937 4.178 15.110 1.00 90.44 82 PHE A N 1
ATOM 638 C CA . PHE A 1 82 ? 4.800 4.908 14.183 1.00 90.44 82 PHE A CA 1
ATOM 639 C C . PHE A 1 82 ? 5.234 6.237 14.815 1.00 90.44 82 PHE A C 1
ATOM 641 O O . PHE A 1 82 ? 4.526 7.246 14.736 1.00 90.44 82 PHE A O 1
ATOM 648 N N . GLY A 1 83 ? 6.386 6.230 15.492 1.00 87.81 83 GLY A N 1
ATOM 649 C CA . GLY A 1 83 ? 6.837 7.358 16.310 1.00 87.81 83 GLY A CA 1
ATOM 650 C C . GLY A 1 83 ? 5.828 7.683 17.417 1.00 87.81 83 GLY A C 1
ATOM 651 O O . GLY A 1 83 ? 5.383 6.794 18.136 1.00 87.81 83 GLY A O 1
ATOM 652 N N . LYS A 1 84 ? 5.422 8.956 17.525 1.00 85.56 84 LYS A N 1
ATOM 653 C CA . LYS A 1 84 ? 4.367 9.413 18.458 1.00 85.56 84 LYS A CA 1
ATOM 654 C C . LYS A 1 84 ? 2.937 9.159 17.949 1.00 85.56 84 LYS A C 1
ATOM 656 O O . LYS A 1 84 ? 1.976 9.528 18.618 1.00 85.56 84 LYS A O 1
ATOM 661 N N . ALA A 1 85 ? 2.788 8.585 16.756 1.00 89.69 85 ALA A N 1
ATOM 662 C CA . ALA A 1 85 ? 1.510 8.330 16.102 1.00 89.69 85 ALA A CA 1
ATOM 663 C C . ALA A 1 85 ? 1.286 6.824 15.886 1.00 89.69 85 ALA A C 1
ATOM 665 O O . ALA A 1 85 ? 2.071 5.975 16.310 1.00 89.69 85 ALA A O 1
ATOM 666 N N . HIS A 1 86 ? 0.201 6.483 15.195 1.00 90.62 86 HIS A N 1
ATOM 667 C CA . HIS A 1 86 ? -0.094 5.122 14.761 1.00 90.62 86 HIS A CA 1
ATOM 668 C C . HIS A 1 86 ? -0.491 5.093 13.289 1.00 90.62 86 HIS A C 1
ATOM 670 O O . HIS A 1 86 ? -0.892 6.100 12.705 1.00 90.62 86 HIS A O 1
ATOM 676 N N . LYS A 1 87 ? -0.398 3.909 12.690 1.00 93.19 87 LYS A N 1
ATOM 677 C CA . LYS A 1 87 ? -0.938 3.604 11.367 1.00 93.19 87 LYS A CA 1
ATOM 678 C C . LYS A 1 87 ? -1.927 2.461 11.489 1.00 93.19 87 LYS A C 1
ATOM 680 O O . LYS A 1 87 ? -1.687 1.502 12.221 1.00 93.19 87 LYS A O 1
ATOM 685 N N . LEU A 1 88 ? -3.050 2.592 10.791 1.00 94.31 88 LEU A N 1
ATOM 686 C CA . LEU A 1 88 ? -4.082 1.567 10.729 1.00 94.31 88 LEU A CA 1
ATOM 687 C C . LEU A 1 88 ? -4.008 0.871 9.378 1.00 94.31 88 LEU A C 1
ATOM 689 O O . LEU A 1 88 ? -4.160 1.509 8.339 1.00 94.31 88 LEU A O 1
ATOM 693 N N . TYR A 1 89 ? -3.813 -0.436 9.401 1.00 95.25 89 TYR A N 1
ATOM 694 C CA . TYR A 1 89 ? -3.946 -1.302 8.237 1.00 95.25 89 TYR A CA 1
ATOM 695 C C . TYR A 1 89 ? -5.159 -2.193 8.432 1.00 95.25 89 TYR A C 1
ATOM 697 O O . TYR A 1 89 ? -5.539 -2.474 9.569 1.00 95.25 89 TYR A O 1
ATOM 705 N N . PHE A 1 90 ? -5.782 -2.630 7.345 1.00 95.00 90 PHE A N 1
ATOM 706 C CA . PHE A 1 90 ? -6.885 -3.569 7.444 1.00 95.00 90 PHE A CA 1
ATOM 707 C C . PHE A 1 90 ? -6.901 -4.577 6.309 1.00 95.00 90 PHE A C 1
ATOM 709 O O . PHE A 1 90 ? -6.382 -4.302 5.226 1.00 95.00 90 PHE A O 1
ATOM 716 N N . SER A 1 91 ? -7.568 -5.697 6.572 1.00 95.38 91 SER A N 1
ATOM 717 C CA . SER A 1 91 ? -8.058 -6.624 5.563 1.00 95.38 91 SER A CA 1
ATOM 718 C C . SER A 1 91 ? -9.571 -6.780 5.665 1.00 95.38 91 SER A C 1
ATOM 720 O O . SER A 1 91 ? -10.136 -6.765 6.762 1.00 95.38 91 SER A O 1
ATOM 722 N N . THR A 1 92 ? -10.249 -6.921 4.527 1.00 94.25 92 THR A N 1
ATOM 723 C CA . THR A 1 92 ? -11.653 -7.369 4.513 1.00 94.25 92 THR A CA 1
ATOM 724 C C . THR A 1 92 ? -11.798 -8.855 4.829 1.00 94.25 92 THR A C 1
ATOM 726 O O . THR A 1 92 ? -12.904 -9.287 5.137 1.00 94.25 92 THR A O 1
ATOM 729 N N . ASP A 1 93 ? -10.712 -9.620 4.730 1.00 94.00 93 ASP A N 1
ATOM 730 C CA . ASP A 1 93 ? -10.632 -10.975 5.264 1.00 94.00 93 ASP A CA 1
ATOM 731 C C . ASP A 1 93 ? -10.361 -10.901 6.770 1.00 94.00 93 ASP A C 1
ATOM 733 O O . ASP A 1 93 ? -9.334 -10.365 7.195 1.00 94.00 93 ASP A O 1
ATOM 737 N N . THR A 1 94 ? -11.308 -11.383 7.577 1.00 93.62 94 THR A N 1
ATOM 738 C CA . THR A 1 94 ? -11.208 -11.338 9.041 1.00 93.62 94 THR A CA 1
ATOM 739 C C . THR A 1 94 ? -10.233 -12.361 9.604 1.00 93.62 94 THR A C 1
ATOM 741 O O . THR A 1 94 ? -9.753 -12.167 10.717 1.00 93.62 94 THR A O 1
ATOM 744 N N . GLU A 1 95 ? -9.909 -13.401 8.836 1.00 94.25 95 GLU A N 1
ATOM 745 C CA . GLU A 1 95 ? -9.036 -14.495 9.268 1.00 94.25 95 GLU A CA 1
ATOM 746 C C . GLU A 1 95 ? -7.573 -14.267 8.865 1.00 94.25 95 GLU A C 1
ATOM 748 O O . GLU A 1 95 ? -6.675 -14.980 9.316 1.00 94.25 95 GLU A O 1
ATOM 753 N N . MET A 1 96 ? -7.306 -13.252 8.035 1.00 94.56 96 MET A N 1
ATOM 754 C CA . MET A 1 96 ? -5.956 -12.940 7.579 1.00 94.56 96 MET A CA 1
ATOM 755 C C . MET A 1 96 ? -5.055 -12.520 8.745 1.00 94.56 96 MET A C 1
ATOM 757 O O . MET A 1 96 ? -5.370 -11.610 9.517 1.00 94.56 96 MET A O 1
ATOM 761 N N . ASP A 1 97 ? -3.882 -13.146 8.821 1.00 94.31 97 ASP A N 1
ATOM 762 C CA . ASP A 1 97 ? -2.879 -12.833 9.832 1.00 94.31 97 ASP A CA 1
ATOM 763 C C . ASP A 1 97 ? -2.433 -11.358 9.778 1.00 94.31 97 ASP A C 1
ATOM 765 O O . ASP A 1 97 ? -2.172 -10.784 8.718 1.00 94.31 97 ASP A O 1
ATOM 769 N N . ALA A 1 98 ? -2.288 -10.743 10.952 1.00 94.31 98 ALA A N 1
ATOM 770 C CA . ALA A 1 98 ? -1.981 -9.325 11.081 1.00 94.31 98 ALA A CA 1
ATOM 771 C C . ALA A 1 98 ? -0.590 -8.956 10.541 1.00 94.31 98 ALA A C 1
ATOM 773 O O . ALA A 1 98 ? -0.438 -7.886 9.941 1.00 94.31 98 ALA A O 1
ATOM 774 N N . ALA A 1 99 ? 0.416 -9.821 10.705 1.00 94.75 99 ALA A N 1
ATOM 775 C CA . ALA A 1 99 ? 1.737 -9.575 10.133 1.00 94.75 99 ALA A CA 1
ATOM 776 C C . ALA A 1 99 ? 1.688 -9.653 8.600 1.00 94.75 99 ALA A C 1
ATOM 778 O O . ALA A 1 99 ? 2.301 -8.832 7.913 1.00 94.75 99 ALA A O 1
ATOM 779 N N . THR A 1 100 ? 0.883 -10.570 8.062 1.00 94.56 100 THR A N 1
ATOM 780 C CA . THR A 1 100 ? 0.619 -10.691 6.624 1.00 94.56 100 THR A CA 1
ATOM 781 C C . THR A 1 100 ? -0.080 -9.455 6.054 1.00 94.56 100 THR A C 1
ATOM 783 O O . THR A 1 100 ? 0.363 -8.948 5.023 1.00 94.56 100 THR A O 1
ATOM 786 N N . ILE A 1 101 ? -1.085 -8.899 6.742 1.00 95.31 101 ILE A N 1
ATOM 787 C CA . ILE A 1 101 ? -1.751 -7.638 6.351 1.00 95.31 101 ILE A CA 1
ATOM 788 C C . ILE A 1 101 ? -0.723 -6.512 6.200 1.00 95.31 101 ILE A C 1
ATOM 790 O O . ILE A 1 101 ? -0.675 -5.821 5.178 1.00 95.31 101 ILE A O 1
ATOM 794 N N . VAL A 1 102 ? 0.128 -6.330 7.213 1.00 94.81 102 VAL A N 1
ATOM 795 C CA . VAL A 1 102 ? 1.149 -5.276 7.200 1.00 94.81 102 VAL A CA 1
ATOM 796 C C . VAL A 1 102 ? 2.181 -5.533 6.102 1.00 94.81 102 VAL A C 1
ATOM 798 O O . VAL A 1 102 ? 2.546 -4.601 5.386 1.00 94.81 102 VAL A O 1
ATOM 801 N N . ARG A 1 103 ? 2.617 -6.786 5.920 1.00 93.06 103 ARG A N 1
ATOM 802 C CA . ARG A 1 103 ? 3.546 -7.184 4.854 1.00 93.06 103 ARG A CA 1
ATOM 803 C C . ARG A 1 103 ? 2.976 -6.873 3.474 1.00 93.06 103 ARG A C 1
ATOM 805 O O . ARG A 1 103 ? 3.650 -6.220 2.689 1.00 93.06 103 ARG A O 1
ATOM 812 N N . TYR A 1 104 ? 1.745 -7.282 3.179 1.00 92.75 104 TYR A N 1
ATOM 813 C CA . TYR A 1 104 ? 1.102 -7.010 1.892 1.00 92.75 104 TYR A CA 1
ATOM 814 C C . TYR A 1 104 ? 0.946 -5.516 1.630 1.00 92.75 104 TYR A C 1
ATOM 816 O O . TYR A 1 104 ? 1.297 -5.052 0.545 1.00 92.75 104 TYR A O 1
ATOM 824 N N . TYR A 1 105 ? 0.512 -4.739 2.627 1.00 92.44 105 TYR A N 1
ATOM 825 C CA . TYR A 1 105 ? 0.449 -3.289 2.463 1.00 92.44 105 TYR A CA 1
ATOM 826 C C . TYR A 1 105 ? 1.834 -2.685 2.200 1.00 92.44 105 TYR A C 1
ATOM 828 O O . TYR A 1 105 ? 1.980 -1.824 1.333 1.00 92.44 105 TYR A O 1
ATOM 836 N N . ARG A 1 106 ? 2.867 -3.152 2.911 1.00 88.81 106 ARG A N 1
ATOM 837 C CA . ARG A 1 106 ? 4.246 -2.719 2.675 1.00 88.81 106 ARG A CA 1
ATOM 838 C C . ARG A 1 106 ? 4.733 -3.113 1.293 1.00 88.81 106 ARG A C 1
ATOM 840 O O . ARG A 1 106 ? 5.407 -2.311 0.690 1.00 88.81 106 ARG A O 1
ATOM 847 N N . LEU A 1 107 ? 4.370 -4.264 0.738 1.00 89.19 107 LEU A N 1
ATOM 848 C CA . LEU A 1 107 ? 4.773 -4.637 -0.623 1.00 89.19 107 LEU A CA 1
ATOM 849 C C . LEU A 1 107 ? 4.068 -3.807 -1.712 1.00 89.19 107 LEU A C 1
ATOM 851 O O . LEU A 1 107 ? 4.493 -3.830 -2.865 1.00 89.19 107 LEU A O 1
ATOM 855 N N . ARG A 1 108 ? 3.038 -3.018 -1.371 1.00 85.25 108 ARG A N 1
ATOM 856 C CA . ARG A 1 108 ? 2.262 -2.230 -2.341 1.00 85.25 108 ARG A CA 1
ATOM 857 C C . ARG A 1 108 ? 3.104 -1.222 -3.129 1.00 85.25 108 ARG A C 1
ATOM 859 O O . ARG A 1 108 ? 2.755 -0.952 -4.273 1.00 85.25 108 ARG A O 1
ATOM 866 N N . PHE A 1 109 ? 4.211 -0.700 -2.585 1.00 83.12 109 PHE A N 1
ATOM 867 C CA . PHE A 1 109 ? 5.079 0.230 -3.334 1.00 83.12 109 PHE A CA 1
ATOM 868 C C . PHE A 1 109 ? 5.733 -0.420 -4.560 1.00 83.12 109 PHE A C 1
ATOM 870 O O . PHE A 1 109 ? 6.160 0.288 -5.467 1.00 83.12 109 PHE A O 1
ATOM 877 N N . GLN A 1 110 ? 5.776 -1.756 -4.647 1.00 85.12 110 GLN A N 1
ATOM 878 C CA . GLN A 1 110 ? 6.347 -2.439 -5.808 1.00 85.12 110 GLN A CA 1
ATOM 879 C C . GLN A 1 110 ? 5.646 -2.062 -7.120 1.00 85.12 110 GLN A C 1
ATOM 881 O O . GLN A 1 110 ? 6.302 -1.965 -8.159 1.00 85.12 110 GLN A O 1
ATOM 886 N N . ILE A 1 111 ? 4.337 -1.783 -7.073 1.00 86.75 111 ILE A N 1
ATOM 887 C CA . ILE A 1 111 ? 3.585 -1.347 -8.255 1.00 86.75 111 ILE A CA 1
ATOM 888 C C . ILE A 1 111 ? 4.051 0.029 -8.754 1.00 86.75 111 ILE A C 1
ATOM 890 O O . ILE A 1 111 ? 4.047 0.286 -9.955 1.00 86.75 111 ILE A O 1
ATOM 894 N N . GLU A 1 112 ? 4.510 0.903 -7.853 1.00 88.50 112 GLU A N 1
ATOM 895 C CA . GLU A 1 112 ? 4.988 2.242 -8.205 1.00 88.50 112 GLU A CA 1
ATOM 896 C C . GLU A 1 112 ? 6.260 2.167 -9.047 1.00 88.50 112 GLU A C 1
ATOM 898 O O . GLU A 1 112 ? 6.423 2.961 -9.971 1.00 88.50 112 GLU A O 1
ATOM 903 N N . PHE A 1 113 ? 7.131 1.182 -8.798 1.00 87.75 113 PHE A N 1
ATOM 904 C CA . PHE A 1 113 ? 8.296 0.957 -9.653 1.00 87.75 113 PHE A CA 1
ATOM 905 C C . PHE A 1 113 ? 7.904 0.509 -11.055 1.00 87.75 113 PHE A C 1
ATOM 907 O O . PHE A 1 113 ? 8.521 0.949 -12.014 1.00 87.75 113 PHE A O 1
ATOM 914 N N . ILE A 1 114 ? 6.882 -0.343 -11.197 1.00 89.50 114 ILE A N 1
ATOM 915 C CA . ILE A 1 114 ? 6.407 -0.771 -12.522 1.00 89.50 114 ILE A CA 1
ATOM 916 C C . ILE A 1 114 ? 5.925 0.444 -13.314 1.00 89.50 114 ILE A C 1
ATOM 918 O O . ILE A 1 114 ? 6.367 0.640 -14.441 1.00 89.50 114 ILE A O 1
ATOM 922 N N . TYR A 1 115 ? 5.088 1.295 -12.716 1.00 92.25 115 TYR A N 1
ATOM 923 C CA . TYR A 1 115 ? 4.614 2.502 -13.393 1.00 92.25 115 TYR A CA 1
ATOM 924 C C . TYR A 1 115 ? 5.735 3.505 -13.672 1.00 92.25 115 TYR A C 1
ATOM 926 O O . TYR A 1 115 ? 5.765 4.088 -14.753 1.00 92.25 115 TYR A O 1
ATOM 934 N N . ARG A 1 116 ? 6.670 3.704 -12.737 1.00 92.50 116 ARG A N 1
ATOM 935 C CA . ARG A 1 116 ? 7.830 4.581 -12.945 1.00 92.50 116 ARG A CA 1
ATOM 936 C C . ARG A 1 116 ? 8.677 4.105 -14.121 1.00 92.50 116 ARG A C 1
ATOM 938 O O . ARG A 1 116 ? 8.950 4.897 -15.019 1.00 92.50 116 ARG A O 1
ATOM 945 N N . ASP A 1 117 ? 9.039 2.824 -14.136 1.00 94.00 117 ASP A N 1
ATOM 946 C CA . ASP A 1 117 ? 9.864 2.244 -15.195 1.00 94.00 117 ASP A CA 1
ATOM 947 C C . ASP A 1 117 ? 9.138 2.289 -16.546 1.00 94.00 117 ASP A C 1
ATOM 949 O O . ASP A 1 117 ? 9.732 2.642 -17.565 1.00 94.00 117 ASP A O 1
ATOM 953 N N . ALA A 1 118 ? 7.835 2.000 -16.550 1.00 94.81 118 ALA A N 1
ATOM 954 C CA . ALA A 1 118 ? 7.000 2.065 -17.742 1.00 94.81 118 ALA A CA 1
ATOM 955 C C . ALA A 1 118 ? 6.980 3.476 -18.353 1.00 94.81 118 ALA A C 1
ATOM 957 O O . ALA A 1 118 ? 7.139 3.633 -19.565 1.00 94.81 118 ALA A O 1
ATOM 958 N N . LYS A 1 119 ? 6.829 4.515 -17.521 1.00 95.06 119 LYS A N 1
ATOM 959 C CA . LYS A 1 119 ? 6.880 5.918 -17.960 1.00 95.06 119 LYS A CA 1
ATOM 960 C C . LYS A 1 119 ? 8.257 6.298 -18.495 1.00 95.06 119 LYS A C 1
ATOM 962 O O . LYS A 1 119 ? 8.358 6.840 -19.589 1.00 95.06 119 LYS A O 1
ATOM 967 N N . GLN A 1 120 ? 9.311 5.989 -17.743 1.00 93.62 120 GLN A N 1
ATOM 968 C CA . GLN A 1 120 ? 10.669 6.456 -18.035 1.00 93.62 120 GLN A CA 1
ATOM 969 C C . GLN A 1 120 ? 11.350 5.702 -19.184 1.00 93.62 120 GLN A C 1
ATOM 971 O O . GLN A 1 120 ? 12.161 6.284 -19.905 1.00 93.62 120 GLN A O 1
ATOM 976 N N . PHE A 1 121 ? 11.059 4.409 -19.353 1.00 93.31 121 PHE A N 1
ATOM 977 C CA . PHE A 1 121 ? 11.837 3.539 -20.241 1.00 93.31 121 PHE A CA 1
ATOM 978 C C . PHE A 1 121 ? 11.020 2.841 -21.324 1.00 93.31 121 PHE A C 1
ATOM 980 O O . PHE A 1 121 ? 11.612 2.438 -22.322 1.00 93.31 121 PHE A O 1
ATOM 987 N N . ALA A 1 122 ? 9.700 2.715 -21.161 1.00 93.62 122 ALA A N 1
ATOM 988 C CA . ALA A 1 122 ? 8.842 1.999 -22.107 1.00 93.62 122 ALA A CA 1
ATOM 989 C C . ALA A 1 122 ? 7.763 2.885 -22.767 1.00 93.62 122 ALA A C 1
ATOM 991 O O . ALA A 1 122 ? 6.979 2.391 -23.571 1.00 93.62 122 ALA A O 1
ATOM 992 N N . GLY A 1 123 ? 7.744 4.195 -22.489 1.00 94.31 123 GLY A N 1
ATOM 993 C CA . GLY A 1 123 ? 6.908 5.162 -23.207 1.00 94.31 123 GLY A CA 1
ATOM 994 C C . GLY A 1 123 ? 5.426 5.126 -22.831 1.00 94.31 123 GLY A C 1
ATOM 995 O O . GLY A 1 123 ? 4.573 5.362 -23.688 1.00 94.31 123 GLY A O 1
ATOM 996 N N . LEU A 1 124 ? 5.098 4.839 -21.564 1.00 95.25 124 LEU A N 1
ATOM 997 C CA . LEU A 1 124 ? 3.705 4.775 -21.095 1.00 95.25 124 LEU A CA 1
ATOM 998 C C . LEU A 1 124 ? 2.896 6.030 -21.451 1.00 95.25 124 LEU A C 1
ATOM 1000 O O . LEU A 1 124 ? 1.737 5.916 -21.833 1.00 95.25 124 LEU A O 1
ATOM 1004 N N . GLU A 1 125 ? 3.523 7.203 -21.382 1.00 95.00 125 GLU A N 1
ATOM 1005 C CA . GLU A 1 125 ? 2.892 8.510 -21.619 1.00 95.00 125 GLU A CA 1
ATOM 1006 C C . GLU A 1 125 ? 3.091 9.033 -23.053 1.00 95.00 125 GLU A C 1
ATOM 1008 O O . GLU A 1 125 ? 2.637 10.123 -23.385 1.00 95.00 125 GLU A O 1
ATOM 1013 N N . ASN A 1 126 ? 3.738 8.259 -23.932 1.00 94.19 126 ASN A N 1
ATOM 1014 C CA . ASN A 1 126 ? 4.075 8.710 -25.285 1.00 94.19 126 ASN A CA 1
ATOM 1015 C C . ASN A 1 126 ? 2.932 8.495 -26.290 1.00 94.19 126 ASN A C 1
ATOM 1017 O O . ASN A 1 126 ? 2.994 9.013 -27.405 1.00 94.19 126 ASN A O 1
ATOM 1021 N N . CYS A 1 127 ? 1.909 7.709 -25.942 1.00 93.06 127 CYS A N 1
ATOM 1022 C CA . CYS A 1 127 ? 0.809 7.420 -26.856 1.00 93.06 127 CYS A CA 1
ATOM 1023 C C . CYS A 1 127 ? -0.151 8.606 -26.953 1.00 93.06 127 CYS A C 1
ATOM 1025 O O . CYS A 1 127 ? -0.744 9.021 -25.964 1.00 93.06 127 CYS A O 1
ATOM 1027 N N . GLN A 1 128 ? -0.331 9.120 -28.169 1.00 94.50 128 GLN A N 1
ATOM 1028 C CA . GLN A 1 128 ? -1.199 10.268 -28.460 1.00 94.50 128 GLN A CA 1
ATOM 1029 C C . GLN A 1 128 ? -2.494 9.864 -29.183 1.00 94.50 128 GLN A C 1
ATOM 1031 O O . GLN A 1 128 ? -3.197 10.700 -29.753 1.00 94.50 128 GLN A O 1
ATOM 1036 N N . THR A 1 129 ? -2.816 8.568 -29.215 1.00 94.69 129 THR A N 1
ATOM 1037 C CA . THR A 1 129 ? -4.041 8.103 -29.867 1.00 94.69 129 THR A CA 1
ATOM 1038 C C . THR A 1 129 ? -5.278 8.499 -29.060 1.00 94.69 129 THR A C 1
ATOM 1040 O O . THR A 1 129 ? -5.263 8.507 -27.834 1.00 94.69 129 THR A O 1
ATOM 1043 N N . ARG A 1 130 ? -6.374 8.809 -29.756 1.00 95.12 130 ARG A N 1
ATOM 1044 C CA . ARG A 1 130 ? -7.669 9.153 -29.139 1.00 95.12 130 ARG A CA 1
ATOM 1045 C C . ARG A 1 130 ? -8.641 7.970 -29.090 1.00 95.12 130 ARG A C 1
ATOM 1047 O O . ARG A 1 130 ? -9.762 8.122 -28.624 1.00 95.12 130 ARG A O 1
ATOM 1054 N N . SER A 1 131 ? -8.242 6.811 -29.618 1.00 97.25 131 SER A N 1
ATOM 1055 C CA . SER A 1 131 ? -9.066 5.601 -29.617 1.00 97.25 131 SER A CA 1
ATOM 1056 C C . SER A 1 131 ? -8.829 4.809 -28.339 1.00 97.25 131 SER A C 1
ATOM 1058 O O . SER A 1 131 ? -7.704 4.390 -28.082 1.00 97.25 131 SER A O 1
ATOM 1060 N N . GLU A 1 132 ? -9.905 4.547 -27.598 1.00 96.88 132 GLU A N 1
ATOM 1061 C CA . GLU A 1 132 ? -9.908 3.742 -26.370 1.00 96.88 132 GLU A CA 1
ATOM 1062 C C . GLU A 1 132 ? -9.202 2.394 -26.565 1.00 96.88 132 GLU A C 1
ATOM 1064 O O . GLU A 1 132 ? -8.180 2.137 -25.940 1.00 96.88 132 GLU A O 1
ATOM 1069 N N . ARG A 1 133 ? -9.631 1.596 -27.554 1.00 97.25 133 ARG A N 1
ATOM 1070 C CA . ARG A 1 133 ? -9.014 0.291 -27.851 1.00 97.25 133 ARG A CA 1
ATOM 1071 C C . ARG A 1 133 ? -7.505 0.381 -28.116 1.00 97.25 133 ARG A C 1
ATOM 1073 O O . ARG A 1 133 ? -6.758 -0.525 -27.754 1.00 97.25 133 ARG A O 1
ATOM 1080 N N . LYS A 1 134 ? -7.041 1.448 -28.778 1.00 96.50 134 LYS A N 1
ATOM 1081 C CA . LYS A 1 134 ? -5.607 1.644 -29.051 1.00 96.50 134 LYS A CA 1
ATOM 1082 C C . LYS A 1 134 ? -4.841 2.060 -27.792 1.00 96.50 134 LYS A C 1
ATOM 1084 O O . LYS A 1 134 ? -3.697 1.640 -27.634 1.00 96.50 134 LYS A O 1
ATOM 1089 N N . LEU A 1 135 ? -5.460 2.840 -26.905 1.00 96.38 135 LEU A N 1
ATOM 1090 C CA . LEU A 1 135 ? -4.898 3.174 -25.595 1.00 96.38 135 LEU A CA 1
ATOM 1091 C C . LEU A 1 135 ? -4.777 1.927 -24.714 1.00 96.38 135 LEU A C 1
ATOM 1093 O O . LEU A 1 135 ? -3.696 1.673 -24.189 1.00 96.38 135 LEU A O 1
ATOM 1097 N N . ASP A 1 136 ? -5.822 1.103 -24.631 1.00 96.62 136 ASP A N 1
ATOM 1098 C CA . ASP A 1 136 ? -5.810 -0.140 -23.845 1.00 96.62 136 ASP A CA 1
ATOM 1099 C C . ASP A 1 136 ? -4.706 -1.094 -24.300 1.00 96.62 136 ASP A C 1
ATOM 1101 O O . ASP A 1 136 ? -3.960 -1.653 -23.485 1.00 96.62 136 ASP A O 1
ATOM 1105 N N . PHE A 1 137 ? -4.568 -1.249 -25.619 1.00 96.38 137 PHE A N 1
ATOM 1106 C CA . PHE A 1 137 ? -3.499 -2.043 -26.207 1.00 96.38 137 PHE A CA 1
ATOM 1107 C C . PHE A 1 137 ? -2.118 -1.467 -25.869 1.00 96.38 137 PHE A C 1
ATOM 1109 O O . PHE A 1 137 ? -1.241 -2.213 -25.438 1.00 96.38 137 PHE A O 1
ATOM 1116 N N . HIS A 1 138 ? -1.929 -0.148 -26.000 1.00 97.31 138 HIS A N 1
ATOM 1117 C CA . HIS A 1 138 ? -0.672 0.522 -25.647 1.00 97.31 138 HIS A CA 1
ATOM 1118 C C . HIS A 1 138 ? -0.307 0.315 -24.175 1.00 97.31 138 HIS A C 1
ATOM 1120 O O . HIS A 1 138 ? 0.807 -0.111 -23.876 1.00 97.31 138 HIS A O 1
ATOM 1126 N N . PHE A 1 139 ? -1.238 0.550 -23.248 1.00 95.62 139 PHE A N 1
ATOM 1127 C CA . PHE A 1 139 ? -0.988 0.362 -21.817 1.00 95.62 139 PHE A CA 1
ATOM 1128 C C . PHE A 1 139 ? -0.624 -1.088 -21.491 1.00 95.62 139 PHE A C 1
ATOM 1130 O O . PHE A 1 139 ? 0.353 -1.333 -20.779 1.00 95.62 139 PHE A O 1
ATOM 1137 N N . SER A 1 140 ? -1.358 -2.048 -22.059 1.00 95.38 140 SER A N 1
ATOM 1138 C CA . SER A 1 140 ? -1.082 -3.477 -21.884 1.00 95.38 140 SER A CA 1
ATOM 1139 C C . SER A 1 140 ? 0.303 -3.847 -22.413 1.00 95.38 140 SER A C 1
ATOM 1141 O O . SER A 1 140 ? 1.066 -4.532 -21.729 1.00 95.38 140 SER A O 1
ATOM 1143 N N . LEU A 1 141 ? 0.662 -3.351 -23.598 1.00 95.94 141 LEU A N 1
ATOM 1144 C CA . LEU A 1 141 ? 1.949 -3.610 -24.232 1.00 95.94 141 LEU A CA 1
ATOM 1145 C C . LEU A 1 141 ? 3.108 -3.022 -23.422 1.00 95.94 141 LEU A C 1
ATOM 1147 O O . LEU A 1 141 ? 4.080 -3.722 -23.157 1.00 95.94 141 LEU A O 1
ATOM 1151 N N . VAL A 1 142 ? 3.001 -1.765 -22.988 1.00 96.50 142 VAL A N 1
ATOM 1152 C CA . VAL A 1 142 ? 4.055 -1.076 -22.228 1.00 96.50 142 VAL A CA 1
ATOM 1153 C C . VAL A 1 142 ? 4.298 -1.737 -20.868 1.00 96.50 142 VAL A C 1
ATOM 1155 O O . VAL A 1 142 ? 5.450 -1.962 -20.476 1.00 96.50 142 VAL A O 1
ATOM 1158 N N . LEU A 1 143 ? 3.232 -2.082 -20.142 1.00 95.00 143 LEU A N 1
ATOM 1159 C CA . LEU A 1 143 ? 3.346 -2.787 -18.862 1.00 95.00 143 LEU A CA 1
ATOM 1160 C C . LEU A 1 143 ? 3.916 -4.199 -19.055 1.00 95.00 143 LEU A C 1
ATOM 1162 O O . LEU A 1 143 ? 4.781 -4.623 -18.287 1.00 95.00 143 LEU A O 1
ATOM 1166 N N . THR A 1 144 ? 3.499 -4.896 -20.115 1.00 95.25 144 THR A N 1
ATOM 1167 C CA . THR A 1 144 ? 4.046 -6.213 -20.472 1.00 95.25 144 THR A CA 1
ATOM 1168 C C . THR A 1 144 ? 5.529 -6.119 -20.804 1.00 95.25 144 THR A C 1
ATOM 1170 O O . THR A 1 144 ? 6.319 -6.856 -20.226 1.00 95.25 144 THR A O 1
ATOM 1173 N N . ALA A 1 145 ? 5.939 -5.175 -21.653 1.00 94.56 145 ALA A N 1
ATOM 1174 C CA . ALA A 1 145 ? 7.338 -4.961 -22.012 1.00 94.56 145 ALA A CA 1
ATOM 1175 C C . ALA A 1 145 ? 8.207 -4.666 -20.778 1.00 94.56 145 ALA A C 1
ATOM 1177 O O . ALA A 1 145 ? 9.298 -5.217 -20.636 1.00 94.56 145 ALA A O 1
ATOM 1178 N N . THR A 1 146 ? 7.696 -3.862 -19.839 1.00 93.44 146 THR A N 1
ATOM 1179 C CA . THR A 1 146 ? 8.380 -3.562 -18.570 1.00 93.44 146 THR A CA 1
ATOM 1180 C C . THR A 1 146 ? 8.580 -4.826 -17.725 1.00 93.44 146 THR A C 1
ATOM 1182 O O . THR A 1 146 ? 9.663 -5.050 -17.181 1.00 93.44 146 THR A O 1
ATOM 1185 N N . ASN A 1 147 ? 7.560 -5.685 -17.638 1.00 91.94 147 ASN A N 1
ATOM 1186 C CA . ASN A 1 147 ? 7.640 -6.952 -16.910 1.00 91.94 147 ASN A CA 1
ATOM 1187 C C . ASN A 1 147 ? 8.556 -7.968 -17.606 1.00 91.94 147 ASN A C 1
ATOM 1189 O O . ASN A 1 147 ? 9.339 -8.631 -16.930 1.00 91.94 147 ASN A O 1
ATOM 1193 N N . VAL A 1 148 ? 8.509 -8.057 -18.939 1.00 92.88 148 VAL A N 1
ATOM 1194 C CA . VAL A 1 148 ? 9.397 -8.917 -19.736 1.00 92.88 148 VAL A CA 1
ATOM 1195 C C . VAL A 1 148 ? 10.851 -8.502 -19.553 1.00 92.88 148 VAL A C 1
ATOM 1197 O O . VAL A 1 148 ? 11.688 -9.361 -19.311 1.00 92.88 148 VAL A O 1
ATOM 1200 N N . ALA A 1 149 ? 11.163 -7.205 -19.575 1.00 90.44 149 ALA A N 1
ATOM 1201 C CA . ALA A 1 149 ? 12.521 -6.723 -19.326 1.00 90.44 149 ALA A CA 1
ATOM 1202 C C . ALA A 1 149 ? 13.023 -7.091 -17.916 1.00 90.44 149 ALA A C 1
ATOM 1204 O O . ALA A 1 149 ? 14.148 -7.566 -17.757 1.00 90.44 149 ALA A O 1
ATOM 1205 N N . LYS A 1 150 ? 12.168 -6.937 -16.893 1.00 89.94 150 LYS A N 1
ATOM 1206 C CA . LYS A 1 150 ? 12.464 -7.375 -15.516 1.00 89.94 150 LYS A CA 1
ATOM 1207 C C . LYS A 1 150 ? 12.711 -8.877 -15.427 1.00 89.94 150 LYS A C 1
ATOM 1209 O O . LYS A 1 150 ? 13.639 -9.306 -14.742 1.00 89.94 150 LYS A O 1
ATOM 1214 N N . ALA A 1 151 ? 11.876 -9.664 -16.099 1.00 90.06 151 ALA A N 1
ATOM 1215 C CA . ALA A 1 151 ? 11.982 -11.112 -16.125 1.00 90.06 151 ALA A CA 1
ATOM 1216 C C . ALA A 1 151 ? 13.255 -11.561 -16.850 1.00 90.06 151 ALA A C 1
ATOM 1218 O O . ALA A 1 151 ? 14.026 -12.315 -16.271 1.00 90.06 151 ALA A O 1
ATOM 1219 N N . ALA A 1 152 ? 13.528 -11.03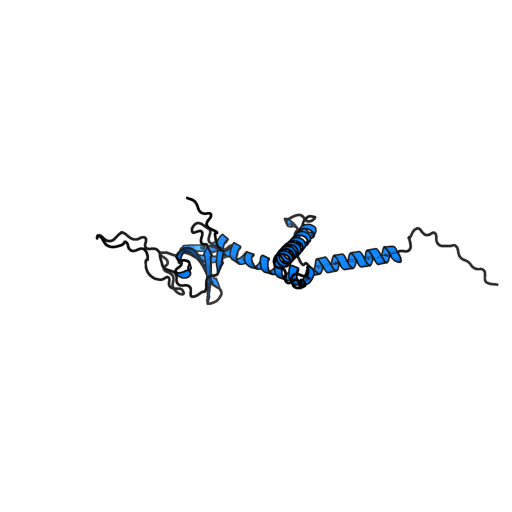3 -18.044 1.00 89.38 152 ALA A N 1
ATOM 1220 C CA . ALA A 1 152 ? 14.703 -11.365 -18.846 1.00 89.38 152 ALA A CA 1
ATOM 1221 C C . ALA A 1 152 ? 16.016 -11.120 -18.089 1.00 89.38 152 ALA A C 1
ATOM 1223 O O . ALA A 1 152 ? 16.901 -11.966 -18.117 1.00 89.38 152 ALA A O 1
ATOM 1224 N N . HIS A 1 153 ? 16.117 -10.013 -17.344 1.00 86.75 153 HIS A N 1
ATOM 1225 C CA . HIS A 1 153 ? 17.292 -9.742 -16.512 1.00 86.75 153 HIS A CA 1
ATOM 1226 C C . HIS A 1 153 ? 17.450 -10.727 -15.341 1.00 86.75 153 HIS A C 1
ATOM 1228 O O . HIS A 1 153 ? 18.562 -11.045 -14.937 1.00 86.75 153 HIS A O 1
ATOM 1234 N N . ARG A 1 154 ? 16.340 -11.202 -14.765 1.00 86.94 154 ARG A N 1
ATOM 1235 C CA . ARG A 1 154 ? 16.347 -12.066 -13.573 1.00 86.94 154 ARG A CA 1
ATOM 1236 C C . ARG A 1 154 ? 16.346 -13.558 -13.892 1.00 86.94 154 ARG A C 1
ATOM 1238 O O . ARG A 1 154 ? 16.679 -14.347 -13.015 1.00 86.94 154 ARG A O 1
ATOM 1245 N N . MET A 1 155 ? 15.939 -13.960 -15.095 1.00 85.75 155 MET A N 1
ATOM 1246 C CA . MET A 1 155 ? 15.796 -15.367 -15.488 1.00 85.75 155 MET A CA 1
ATOM 1247 C C . MET A 1 155 ? 17.124 -16.124 -15.454 1.00 85.75 155 MET A C 1
ATOM 1249 O O . MET A 1 155 ? 17.127 -17.295 -15.093 1.00 85.75 155 MET A O 1
ATOM 1253 N N . SER A 1 156 ? 18.237 -15.458 -15.761 1.00 83.88 156 SER A N 1
ATOM 1254 C CA . SER A 1 156 ? 19.581 -16.042 -15.711 1.00 83.88 156 SER A CA 1
ATOM 1255 C C . SER A 1 156 ? 20.192 -16.093 -14.306 1.00 83.88 156 SER A C 1
ATOM 1257 O O . SER A 1 156 ? 21.230 -16.721 -14.133 1.00 83.88 156 SER A O 1
ATOM 1259 N N . ILE A 1 157 ? 19.571 -15.450 -13.309 1.00 88.31 157 ILE A N 1
ATOM 1260 C CA . ILE A 1 157 ? 20.110 -15.315 -11.949 1.00 88.31 157 ILE A CA 1
ATOM 1261 C C . ILE A 1 157 ? 19.269 -16.169 -10.979 1.00 88.31 157 ILE A C 1
ATOM 1263 O O . ILE A 1 157 ? 18.037 -15.991 -10.931 1.00 88.31 157 ILE A O 1
ATOM 1267 N N . PRO A 1 158 ? 19.886 -17.069 -10.184 1.00 91.62 158 PRO A N 1
ATOM 1268 C CA . PRO A 1 158 ? 19.205 -17.809 -9.119 1.00 91.62 158 PRO A CA 1
ATOM 1269 C C . PRO A 1 158 ? 18.476 -16.877 -8.148 1.00 91.62 158 PRO A C 1
ATOM 1271 O O . PRO A 1 158 ? 18.937 -15.771 -7.887 1.00 91.62 158 PRO A O 1
ATOM 1274 N N . ILE A 1 159 ? 17.334 -17.305 -7.597 1.00 87.06 159 ILE A N 1
ATOM 1275 C CA . ILE A 1 159 ? 16.479 -16.442 -6.756 1.00 87.06 159 ILE A CA 1
ATOM 1276 C C . ILE A 1 159 ? 17.250 -15.836 -5.576 1.00 87.06 159 ILE A C 1
ATOM 1278 O O . ILE A 1 159 ? 17.083 -14.648 -5.311 1.00 87.06 159 ILE A O 1
ATOM 1282 N N . GLU A 1 160 ? 18.118 -16.623 -4.940 1.00 90.12 160 GLU A N 1
ATOM 1283 C CA . GLU A 1 160 ? 18.914 -16.213 -3.775 1.00 90.12 160 GLU A CA 1
ATOM 1284 C C . GLU A 1 160 ? 19.971 -15.146 -4.104 1.00 90.12 160 GLU A C 1
ATOM 1286 O O . GLU A 1 160 ? 20.362 -14.364 -3.242 1.00 90.12 160 GLU A O 1
ATOM 1291 N N . GLU A 1 161 ? 20.401 -15.067 -5.365 1.00 88.75 161 GLU A N 1
ATOM 1292 C CA . GLU A 1 161 ? 21.417 -14.121 -5.845 1.00 88.75 161 GLU A CA 1
ATOM 1293 C C . GLU A 1 161 ? 20.797 -12.871 -6.491 1.00 88.75 161 GLU A C 1
ATOM 1295 O O . GLU A 1 161 ? 21.499 -11.945 -6.907 1.00 88.75 161 GLU A O 1
ATOM 1300 N N . ARG A 1 162 ? 19.462 -12.808 -6.600 1.00 88.25 162 ARG A N 1
ATOM 1301 C CA . ARG A 1 162 ? 18.781 -11.665 -7.218 1.00 88.25 162 ARG A CA 1
ATOM 1302 C C . ARG A 1 162 ? 18.863 -10.439 -6.316 1.00 88.25 162 ARG A C 1
ATOM 1304 O O . ARG A 1 162 ? 18.140 -10.316 -5.331 1.00 88.25 162 ARG A O 1
ATOM 1311 N N . GLY A 1 163 ? 19.668 -9.471 -6.740 1.00 84.88 163 GLY A N 1
ATOM 1312 C CA . GLY A 1 163 ? 19.715 -8.141 -6.144 1.00 84.88 163 GLY A CA 1
ATOM 1313 C C . GLY A 1 163 ? 18.515 -7.242 -6.482 1.00 84.88 163 GLY A C 1
ATOM 1314 O O . GLY A 1 163 ? 17.517 -7.628 -7.115 1.00 84.88 163 GLY A O 1
ATOM 1315 N N . ALA A 1 164 ? 18.633 -5.979 -6.064 1.00 85.38 164 ALA A N 1
ATOM 1316 C CA . ALA A 1 164 ? 17.703 -4.926 -6.451 1.00 85.38 164 ALA A CA 1
ATOM 1317 C C . ALA A 1 164 ? 17.689 -4.753 -7.981 1.00 85.38 164 ALA A C 1
ATOM 1319 O O . ALA A 1 164 ? 18.726 -4.791 -8.634 1.00 85.38 164 ALA A O 1
ATOM 1320 N N . PHE A 1 165 ? 16.500 -4.564 -8.559 1.00 87.81 165 PHE A N 1
ATOM 1321 C CA . PHE A 1 165 ? 16.358 -4.313 -9.993 1.00 87.81 165 PHE A CA 1
ATOM 1322 C C . PHE A 1 165 ? 16.317 -2.810 -10.267 1.00 87.81 165 PHE A C 1
ATOM 1324 O O . PHE A 1 165 ? 15.483 -2.107 -9.697 1.00 87.81 165 PHE A O 1
ATOM 1331 N N . SER A 1 166 ? 17.148 -2.353 -11.201 1.00 89.81 166 SER A N 1
ATOM 1332 C CA . SER A 1 166 ? 17.142 -0.991 -11.732 1.00 89.81 166 SER A CA 1
ATOM 1333 C C . SER A 1 166 ? 17.074 -1.046 -13.254 1.00 89.81 166 SER A C 1
ATOM 1335 O O . SER A 1 166 ? 17.953 -1.604 -13.915 1.00 89.81 166 SER A O 1
ATOM 1337 N N . MET A 1 167 ? 16.008 -0.492 -13.833 1.00 90.94 167 MET A N 1
ATOM 1338 C CA . MET A 1 167 ? 15.857 -0.439 -15.289 1.00 90.94 167 MET A CA 1
ATOM 1339 C C . MET A 1 167 ? 16.894 0.501 -15.924 1.00 90.94 167 MET A C 1
ATOM 1341 O O . MET A 1 167 ? 17.377 0.237 -17.025 1.00 90.94 167 MET A O 1
ATOM 1345 N N . ALA A 1 168 ? 17.267 1.574 -15.218 1.00 91.62 168 ALA A N 1
ATOM 1346 C CA . ALA A 1 168 ? 18.263 2.543 -15.665 1.00 91.62 168 ALA A CA 1
ATOM 1347 C C . ALA A 1 168 ? 19.653 1.908 -15.813 1.00 91.62 168 ALA A C 1
ATOM 1349 O O . ALA A 1 168 ? 20.296 2.072 -16.854 1.00 91.62 168 ALA A O 1
ATOM 1350 N N . ASP A 1 169 ? 20.081 1.138 -14.811 1.00 90.75 169 ASP A N 1
ATOM 1351 C CA . ASP A 1 169 ? 21.398 0.490 -14.812 1.00 90.75 169 ASP A CA 1
ATOM 1352 C C . ASP A 1 169 ? 21.460 -0.577 -15.900 1.00 90.75 169 ASP A C 1
ATOM 1354 O O . ASP A 1 169 ? 22.374 -0.577 -16.722 1.00 90.75 169 ASP A O 1
ATOM 1358 N N . ASN A 1 170 ? 20.414 -1.401 -16.002 1.00 89.19 170 ASN A N 1
ATOM 1359 C CA . ASN A 1 170 ? 20.299 -2.414 -17.048 1.00 89.19 170 ASN A CA 1
ATOM 1360 C C . ASN A 1 170 ? 20.336 -1.820 -18.458 1.00 89.19 170 ASN A C 1
ATOM 1362 O O . ASN A 1 170 ? 21.037 -2.320 -19.340 1.00 89.19 170 ASN A O 1
ATOM 1366 N N . LYS A 1 171 ? 19.616 -0.718 -18.680 1.00 90.38 171 LYS A N 1
ATOM 1367 C CA . LYS A 1 171 ? 19.648 0.005 -19.953 1.00 90.38 171 LYS A CA 1
ATOM 1368 C C . LYS A 1 171 ? 21.045 0.549 -20.254 1.00 90.38 171 LYS A C 1
ATOM 1370 O O . LYS A 1 171 ? 21.484 0.469 -21.399 1.00 90.38 171 LYS A O 1
ATOM 1375 N N . THR A 1 172 ? 21.728 1.091 -19.250 1.00 93.00 172 THR A N 1
ATOM 1376 C CA . THR A 1 172 ? 23.078 1.655 -19.389 1.00 93.00 172 THR A CA 1
ATOM 1377 C C . THR A 1 172 ? 24.099 0.566 -19.706 1.00 93.00 172 THR A C 1
ATOM 1379 O O . THR A 1 172 ? 24.846 0.699 -20.671 1.00 93.00 172 THR A O 1
ATOM 1382 N N . MET A 1 173 ? 24.073 -0.551 -18.977 1.00 91.25 173 MET A N 1
ATOM 1383 C CA . MET A 1 173 ? 24.933 -1.708 -19.233 1.00 91.25 173 MET A CA 1
ATOM 1384 C C . MET A 1 173 ? 24.737 -2.257 -20.647 1.00 91.25 173 MET A C 1
ATOM 1386 O O . MET A 1 173 ? 25.709 -2.398 -21.384 1.00 91.25 173 MET A O 1
ATOM 1390 N N . ASN A 1 174 ? 23.488 -2.485 -21.065 1.00 90.06 174 ASN A N 1
ATOM 1391 C CA . ASN A 1 174 ? 23.192 -2.991 -22.408 1.00 90.06 174 ASN A CA 1
ATOM 1392 C C . ASN A 1 174 ? 23.591 -1.995 -23.503 1.00 90.06 174 ASN A C 1
ATOM 1394 O O . ASN A 1 174 ? 24.086 -2.394 -24.556 1.00 90.06 174 ASN A O 1
ATOM 1398 N N . ARG A 1 175 ? 23.413 -0.687 -23.264 1.00 92.12 175 ARG A N 1
ATOM 1399 C CA . ARG A 1 175 ? 23.875 0.353 -24.191 1.00 92.12 175 ARG A CA 1
ATOM 1400 C C . ARG A 1 175 ? 25.395 0.327 -24.330 1.00 92.12 175 ARG A C 1
ATOM 1402 O O . ARG A 1 175 ? 25.881 0.379 -25.455 1.00 92.12 175 ARG A O 1
ATOM 1409 N N . ASN A 1 176 ? 26.119 0.241 -23.218 1.00 94.62 176 ASN A N 1
ATOM 1410 C CA . ASN A 1 176 ? 27.577 0.201 -23.211 1.00 94.62 176 ASN A CA 1
ATOM 1411 C C . ASN A 1 176 ? 28.095 -1.063 -23.900 1.00 94.62 176 ASN A C 1
ATOM 1413 O O . ASN A 1 176 ? 28.972 -0.959 -24.749 1.00 94.62 176 ASN A O 1
ATOM 1417 N N . ALA A 1 177 ? 27.507 -2.226 -23.610 1.00 93.38 177 ALA A N 1
ATOM 1418 C CA . ALA A 1 177 ? 27.844 -3.479 -24.280 1.00 93.38 177 ALA A CA 1
ATOM 1419 C C . ALA A 1 177 ? 27.656 -3.374 -25.801 1.00 93.38 177 ALA A C 1
ATOM 1421 O O . ALA A 1 177 ? 28.561 -3.718 -26.551 1.00 93.38 177 ALA A O 1
ATOM 1422 N N . LEU A 1 178 ? 26.533 -2.809 -26.260 1.00 94.31 178 LEU A N 1
ATOM 1423 C CA . LEU A 1 178 ? 26.265 -2.610 -27.687 1.00 94.31 178 LEU A CA 1
ATOM 1424 C C . LEU A 1 178 ? 27.224 -1.604 -28.346 1.00 94.31 178 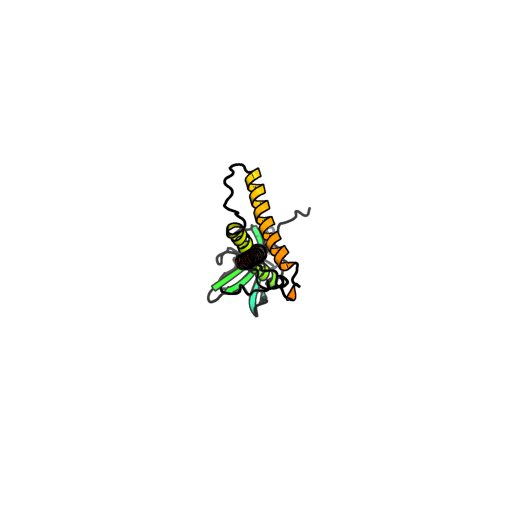LEU A C 1
ATOM 1426 O O . LEU A 1 178 ? 27.592 -1.773 -29.506 1.00 94.31 178 LEU A O 1
ATOM 1430 N N . LEU A 1 179 ? 27.626 -0.547 -27.633 1.00 94.00 179 LEU A N 1
ATOM 1431 C CA . LEU A 1 179 ? 28.632 0.396 -28.129 1.00 94.00 179 LEU A CA 1
ATOM 1432 C C . LEU A 1 179 ? 30.010 -0.260 -28.240 1.00 94.00 179 LEU A C 1
ATOM 1434 O O . LEU A 1 179 ? 30.687 -0.052 -29.242 1.00 94.00 179 LEU A O 1
ATOM 1438 N N . MET A 1 180 ? 30.405 -1.060 -27.248 1.00 92.38 180 MET A N 1
ATOM 1439 C CA . MET A 1 180 ? 31.671 -1.796 -27.266 1.00 92.38 180 MET A CA 1
ATOM 1440 C C . MET A 1 180 ? 31.697 -2.831 -28.385 1.00 92.38 180 MET A C 1
ATOM 1442 O O . MET A 1 180 ? 32.654 -2.868 -29.149 1.00 92.38 180 MET A O 1
ATOM 1446 N N . ASP A 1 181 ? 30.623 -3.604 -28.538 1.00 92.56 181 ASP A N 1
ATOM 1447 C CA . ASP A 1 181 ? 30.476 -4.568 -29.628 1.00 92.56 181 ASP A CA 1
ATOM 1448 C C . ASP A 1 181 ? 30.609 -3.884 -30.994 1.00 92.56 181 ASP A C 1
ATOM 1450 O O . ASP A 1 181 ? 31.413 -4.297 -31.824 1.00 92.56 181 ASP A O 1
ATOM 1454 N N . ARG A 1 182 ? 29.935 -2.742 -31.188 1.00 90.12 182 ARG A N 1
ATOM 1455 C CA . ARG A 1 182 ? 30.062 -1.945 -32.415 1.00 90.12 182 ARG A CA 1
ATOM 1456 C C . ARG A 1 182 ? 31.471 -1.388 -32.628 1.00 90.12 182 ARG A C 1
ATOM 1458 O O . ARG A 1 182 ? 31.938 -1.333 -33.765 1.00 90.12 182 ARG A O 1
ATOM 1465 N N . LEU A 1 183 ? 32.141 -0.934 -31.570 1.00 90.00 183 LEU A N 1
ATOM 1466 C CA . LEU A 1 183 ? 33.524 -0.459 -31.657 1.00 90.00 183 LEU A CA 1
ATOM 1467 C C . LEU A 1 183 ? 34.447 -1.592 -32.109 1.00 90.00 183 LEU A C 1
ATOM 1469 O O . LEU A 1 183 ? 35.205 -1.401 -33.057 1.00 90.00 183 LEU A O 1
ATOM 1473 N N . PHE A 1 184 ? 34.341 -2.775 -31.505 1.00 88.50 184 PHE A N 1
ATOM 1474 C CA . PHE A 1 184 ? 35.132 -3.938 -31.903 1.00 88.50 184 PHE A CA 1
ATOM 1475 C C . PHE A 1 184 ? 34.759 -4.455 -33.295 1.00 88.50 184 PHE A C 1
ATOM 1477 O O . PHE A 1 184 ? 35.649 -4.810 -34.058 1.00 88.50 184 PHE A O 1
ATOM 1484 N N . SER A 1 185 ? 33.486 -4.439 -33.686 1.00 87.69 185 SER A N 1
ATOM 1485 C CA . SER A 1 185 ? 33.079 -4.877 -35.025 1.00 87.69 185 SER A CA 1
ATOM 1486 C C . SER A 1 185 ? 33.580 -3.942 -36.129 1.00 87.69 185 SER A C 1
ATOM 1488 O O . SER A 1 185 ? 33.808 -4.380 -37.252 1.00 87.69 185 SER A O 1
ATOM 1490 N N . THR A 1 186 ? 33.712 -2.646 -35.830 1.00 86.25 186 THR A N 1
ATOM 1491 C CA . THR A 1 186 ? 34.073 -1.614 -36.819 1.00 86.25 186 THR A CA 1
ATOM 1492 C C . THR A 1 186 ? 35.578 -1.352 -36.857 1.00 86.25 186 THR A C 1
ATOM 1494 O O . THR A 1 186 ? 36.148 -1.178 -37.930 1.00 86.25 186 THR A O 1
ATOM 1497 N N . PHE A 1 187 ? 36.223 -1.315 -35.688 1.00 81.19 187 PHE A N 1
ATOM 1498 C CA . PHE A 1 187 ? 37.627 -0.926 -35.518 1.00 81.19 187 PHE A CA 1
ATOM 1499 C C . PHE A 1 187 ? 38.493 -2.013 -34.888 1.00 81.19 187 PHE A C 1
ATOM 1501 O O . PHE A 1 187 ? 39.692 -1.799 -34.715 1.00 81.19 187 PHE A O 1
ATOM 1508 N N . GLY A 1 188 ? 37.915 -3.154 -34.506 1.00 71.06 188 GLY A N 1
ATOM 1509 C CA . GLY A 1 188 ? 38.669 -4.274 -33.965 1.00 71.06 188 GLY A CA 1
ATOM 1510 C C . GLY A 1 188 ? 39.648 -4.774 -35.011 1.00 71.06 188 GLY A C 1
ATOM 1511 O O . GLY A 1 188 ? 39.295 -5.537 -35.908 1.00 71.06 188 GLY A O 1
ATOM 1512 N N . VAL A 1 189 ? 40.897 -4.329 -34.898 1.00 65.25 189 VAL A N 1
ATOM 1513 C CA . VAL A 1 189 ? 42.008 -4.905 -35.642 1.00 65.25 189 VAL A CA 1
ATOM 1514 C C . VAL A 1 189 ? 42.060 -6.366 -35.235 1.00 65.25 189 VAL A C 1
ATOM 1516 O O . VAL A 1 189 ? 42.264 -6.675 -34.062 1.00 65.25 189 VAL A O 1
ATOM 1519 N N . ASN A 1 190 ? 41.834 -7.267 -36.189 1.00 63.81 190 ASN A N 1
ATOM 1520 C CA . ASN A 1 190 ? 41.968 -8.689 -35.933 1.00 63.81 190 ASN A CA 1
ATOM 1521 C C . ASN A 1 190 ? 43.413 -8.935 -35.449 1.00 63.81 190 ASN A C 1
ATOM 1523 O O . ASN A 1 190 ? 44.345 -8.686 -36.219 1.00 63.81 190 ASN A O 1
ATOM 1527 N N . PRO A 1 191 ? 43.636 -9.408 -34.207 1.00 57.84 191 PRO A N 1
ATOM 1528 C CA . PRO A 1 191 ? 44.983 -9.604 -33.668 1.00 57.84 191 PRO A CA 1
ATOM 1529 C C . PRO A 1 191 ? 45.782 -10.671 -34.436 1.00 57.84 191 PRO A C 1
ATOM 1531 O O . PRO A 1 191 ? 46.971 -10.842 -34.193 1.00 57.84 191 PRO A O 1
ATOM 1534 N N . HIS A 1 192 ? 45.139 -11.379 -35.373 1.00 57.44 192 HIS A N 1
ATOM 1535 C CA . HIS A 1 192 ? 45.757 -12.352 -36.274 1.00 57.44 192 HIS A CA 1
ATOM 1536 C C . HIS A 1 192 ? 46.070 -11.779 -37.667 1.00 57.44 192 HIS A C 1
ATOM 1538 O O . HIS A 1 192 ? 46.465 -12.525 -38.566 1.00 57.44 192 HIS A O 1
ATOM 1544 N N . LEU A 1 193 ? 45.926 -10.467 -37.882 1.00 57.28 193 LEU A N 1
ATOM 1545 C CA . LEU A 1 193 ? 46.500 -9.823 -39.061 1.00 57.28 193 LEU A CA 1
ATOM 1546 C C . LEU A 1 193 ? 48.023 -9.876 -38.922 1.00 57.28 193 LEU A C 1
ATOM 1548 O O . LEU A 1 193 ? 48.604 -9.183 -38.088 1.00 57.28 193 LEU A O 1
ATOM 1552 N N . LYS A 1 194 ? 48.668 -10.735 -39.725 1.00 58.88 194 LYS A N 1
ATOM 1553 C CA . LYS A 1 194 ? 50.129 -10.766 -39.860 1.00 58.88 194 LYS A CA 1
ATOM 1554 C C . LYS A 1 194 ? 50.602 -9.330 -40.073 1.00 58.88 194 LYS A C 1
ATOM 1556 O O . LYS A 1 194 ? 50.166 -8.692 -41.030 1.00 58.88 194 LYS A O 1
ATOM 1561 N N . GLN A 1 195 ? 51.462 -8.832 -39.185 1.00 58.50 195 GLN A N 1
ATOM 1562 C CA . GLN A 1 195 ? 52.112 -7.541 -39.381 1.00 58.50 195 GLN A CA 1
ATOM 1563 C C . GLN A 1 195 ? 52.721 -7.531 -40.785 1.00 58.50 195 GLN A C 1
ATOM 1565 O O . GLN A 1 195 ? 53.520 -8.408 -41.121 1.00 58.50 195 GLN A O 1
ATOM 1570 N N . SER A 1 196 ? 52.306 -6.579 -41.619 1.00 58.78 196 SER A N 1
ATOM 1571 C CA . SER A 1 196 ? 52.919 -6.376 -42.927 1.00 58.78 196 SER A CA 1
ATOM 1572 C C . SER A 1 196 ? 54.415 -6.132 -42.707 1.00 58.78 196 SER A C 1
ATOM 1574 O O . SER A 1 196 ? 54.759 -5.207 -41.963 1.00 58.78 196 SER A O 1
ATOM 1576 N N . PRO A 1 197 ? 55.324 -6.922 -43.302 1.00 50.09 197 PRO A N 1
ATOM 1577 C CA . PRO A 1 197 ? 56.745 -6.686 -43.126 1.00 50.09 197 PRO A CA 1
ATOM 1578 C C . PRO A 1 197 ? 57.090 -5.357 -43.800 1.00 50.09 197 PRO A C 1
ATOM 1580 O O . PRO A 1 197 ? 57.008 -5.225 -45.018 1.00 50.09 197 PRO A O 1
ATOM 1583 N N . SER A 1 198 ? 57.461 -4.358 -43.005 1.00 57.59 198 SER A N 1
ATOM 1584 C CA . SER A 1 198 ? 58.162 -3.177 -43.513 1.00 57.59 198 SER A CA 1
ATOM 1585 C C . SER A 1 198 ? 59.658 -3.436 -43.348 1.00 57.59 198 SER A C 1
ATOM 1587 O O . SER A 1 198 ? 60.079 -3.883 -42.282 1.00 57.59 198 SER A O 1
ATOM 1589 N N . PRO A 1 199 ? 60.473 -3.155 -44.374 1.00 53.12 199 PRO A N 1
ATOM 1590 C CA . PRO A 1 199 ? 60.981 -1.793 -44.461 1.00 53.12 199 PRO A CA 1
ATOM 1591 C C . PRO A 1 199 ? 61.010 -1.255 -45.897 1.00 53.12 199 PRO A C 1
ATOM 1593 O O . PRO A 1 199 ? 61.613 -1.835 -46.799 1.00 53.12 199 PRO A O 1
ATOM 1596 N N . ILE A 1 200 ? 60.427 -0.072 -46.089 1.00 58.25 200 ILE A N 1
ATOM 1597 C CA . ILE A 1 200 ? 60.717 0.767 -47.253 1.00 58.25 200 ILE A CA 1
ATOM 1598 C C . ILE A 1 200 ? 62.173 1.229 -47.105 1.00 58.25 200 ILE A C 1
ATOM 1600 O O . ILE A 1 200 ? 62.501 2.000 -46.201 1.00 58.25 200 ILE A O 1
ATOM 1604 N N . LYS A 1 201 ? 63.061 0.725 -47.970 1.00 50.53 201 LYS A N 1
ATOM 1605 C CA . LYS A 1 201 ? 64.439 1.216 -48.092 1.00 50.53 201 LYS A CA 1
ATOM 1606 C C . LYS A 1 201 ? 64.398 2.682 -48.522 1.00 50.53 201 LYS A C 1
ATOM 1608 O O . LYS A 1 201 ? 63.902 2.987 -49.605 1.00 50.53 201 LYS A O 1
ATOM 1613 N N . LYS A 1 202 ? 64.941 3.569 -47.686 1.00 50.53 202 LYS A N 1
ATOM 1614 C CA . LYS A 1 202 ? 65.273 4.940 -48.086 1.00 50.53 202 LYS A CA 1
ATOM 1615 C C . LYS A 1 202 ? 66.323 4.875 -49.204 1.00 50.53 202 LYS A C 1
ATOM 1617 O O . LYS A 1 202 ? 67.349 4.218 -49.025 1.00 50.53 202 LYS A O 1
ATOM 1622 N N . LYS A 1 203 ? 66.027 5.508 -50.338 1.00 49.00 203 LYS A N 1
ATOM 1623 C CA . LYS A 1 203 ? 67.021 5.976 -51.309 1.00 49.00 203 LYS A CA 1
ATOM 1624 C C . LYS A 1 203 ? 67.261 7.454 -51.055 1.00 49.00 203 LYS A C 1
ATOM 1626 O O . LYS A 1 203 ? 66.273 8.123 -50.674 1.00 49.00 203 LYS A O 1
#

Foldseek 3Di:
DDDPDDKDKEWDDLPFWWFAADPDDFDPDDDDTDGTPGTADSVDGDPVFWDWDAAPVRFIKIWGFIQGPVVRATWIWIWTDDPVGIIIIIMSPNPDDNNVSVVVHVCVCVVVVLVVCLVPPQPLPVDPDPDPVVNVVSNVVSSVVSVVVVCVVCVVPDPVRDDDDDPVVVVVVVVVVVVVVVCCVPPVDPPPPDPDDDDDDDD

pLDDT: mean 87.29, std 12.21, range [33.53, 97.31]